Protein AF-A0A535FLB6-F1 (afdb_monomer_lite)

Secondary structure (DSSP, 8-state):
-HHHHHHHHHHHHHHHHHHHHHHHHHHHHHHHHHHHTHHHHHHHHHHHHHHHHHHHHHHHHHHTT--HHHHHHHHHHHHHSSHHHHHHHHHHHHHHHHHHHHHHHHHHTT-----HHHHHHHHHHHHHHHHHH-TTS-HHHHHHHHHHHHHHHHHHHHHTHHHHHTSTT---HHHHHHHHHHHHS----PPPPPS---TTS----------TTSSTTTGGGG--

Sequence (224 aa):
MRRLAYKRRWEQAMAEIQANKKNEWQLKTLLLSVVQLRPVREGLYFVGALVVALTGFALVLLLQGRDPIATYIGMIEITLGSSYGLSEVAVKMIPLLLCALAVAVPARVGLVNVGGEGQLYIGAWLATWAALSLPQLPPLILLPLMLLMAMIGGGLWALLPGPLERCRKWQFPAVCGIRARSSITGLARFPRPCRTPDRTGRCHHPLSHPAPYALGIRDACHWW

Radius of gyration: 29.99 Å; chains: 1; bounding box: 75×47×95 Å

pLDDT: mean 73.59, std 22.26, range [24.62, 96.62]

Structure (mmCIF, N/CA/C/O backbone):
data_AF-A0A535FLB6-F1
#
_entry.id   AF-A0A535FLB6-F1
#
loop_
_atom_site.group_PDB
_atom_site.id
_atom_site.type_symbol
_atom_site.label_atom_id
_atom_site.label_alt_id
_atom_site.label_comp_id
_atom_site.label_asym_id
_atom_site.label_entity_id
_atom_site.label_seq_id
_atom_site.pdbx_PDB_ins_code
_atom_site.Cartn_x
_atom_site.Cartn_y
_atom_site.Cartn_z
_atom_site.occupancy
_atom_site.B_iso_or_equiv
_atom_site.auth_seq_id
_atom_site.auth_comp_id
_atom_site.auth_asym_id
_atom_site.auth_atom_id
_atom_site.pdbx_PDB_model_num
ATOM 1 N N . MET A 1 1 ? -31.343 33.126 64.537 1.00 62.22 1 MET A N 1
ATOM 2 C CA . MET A 1 1 ? -30.451 31.957 64.756 1.00 62.22 1 MET A CA 1
ATOM 3 C C . MET A 1 1 ? -30.233 31.064 63.519 1.00 62.22 1 MET A C 1
ATOM 5 O O . MET A 1 1 ? -29.089 30.720 63.256 1.00 62.22 1 MET A O 1
ATOM 9 N N . ARG A 1 2 ? -31.248 30.730 62.698 1.00 62.44 2 ARG A N 1
ATOM 10 C CA . ARG A 1 2 ? -31.091 29.809 61.537 1.00 62.44 2 ARG A CA 1
ATOM 11 C C . ARG A 1 2 ? -30.104 30.262 60.437 1.00 62.44 2 ARG A C 1
ATOM 13 O O . ARG A 1 2 ? -29.429 29.421 59.855 1.00 62.44 2 ARG A O 1
ATOM 20 N N . ARG A 1 3 ? -29.948 31.572 60.193 1.00 63.78 3 ARG A N 1
ATOM 21 C CA . ARG A 1 3 ? -28.996 32.104 59.189 1.00 63.78 3 ARG A CA 1
ATOM 22 C C . ARG A 1 3 ? -27.523 31.823 59.523 1.00 63.78 3 ARG A C 1
ATOM 24 O O . ARG A 1 3 ? -26.737 31.569 58.618 1.00 63.78 3 ARG A O 1
ATOM 31 N N . LEU A 1 4 ? -27.152 31.813 60.806 1.00 77.06 4 LEU A N 1
ATOM 32 C CA . LEU A 1 4 ? -25.766 31.572 61.231 1.00 77.06 4 LEU A CA 1
ATOM 33 C C . LEU A 1 4 ? -25.378 30.091 61.121 1.00 77.06 4 LEU A C 1
ATOM 35 O O . LEU A 1 4 ? -24.250 29.784 60.752 1.00 77.06 4 LEU A O 1
ATOM 39 N N . ALA A 1 5 ? -26.321 29.179 61.378 1.00 76.12 5 ALA A N 1
ATOM 40 C CA . ALA A 1 5 ? -26.110 27.743 61.197 1.00 76.12 5 ALA A CA 1
ATOM 41 C C . ALA A 1 5 ? -25.917 27.371 59.716 1.00 76.12 5 ALA A C 1
ATOM 43 O O . ALA A 1 5 ? -25.073 26.541 59.386 1.00 76.12 5 ALA A O 1
ATOM 44 N N . TYR A 1 6 ? -26.657 28.027 58.816 1.00 72.12 6 TYR A N 1
ATOM 45 C CA . TYR A 1 6 ? -26.501 27.847 57.372 1.00 72.12 6 TYR A CA 1
ATOM 46 C C . TYR A 1 6 ? -25.150 28.369 56.866 1.00 72.12 6 TYR A C 1
ATOM 48 O O . TYR A 1 6 ? -24.481 27.679 56.102 1.00 72.12 6 TYR A O 1
ATOM 56 N N . LYS A 1 7 ? -24.717 29.546 57.341 1.00 84.31 7 LYS A N 1
ATOM 57 C CA . LYS A 1 7 ? -23.429 30.140 56.955 1.00 84.31 7 LYS A CA 1
ATOM 58 C C . LYS A 1 7 ? -22.242 29.253 57.351 1.00 84.31 7 LYS A C 1
ATOM 60 O O . LYS A 1 7 ? -21.405 28.967 56.505 1.00 84.31 7 LYS A O 1
ATOM 65 N N . ARG A 1 8 ? -22.226 28.732 58.586 1.00 86.75 8 ARG A N 1
ATOM 66 C CA . ARG A 1 8 ? -21.161 27.820 59.050 1.00 86.75 8 ARG A CA 1
ATOM 67 C C . ARG A 1 8 ? -21.104 26.524 58.239 1.00 86.75 8 ARG A C 1
ATOM 69 O O . ARG A 1 8 ? -20.018 26.077 57.894 1.00 86.75 8 ARG A O 1
ATOM 76 N N . ARG A 1 9 ? -22.261 25.947 57.891 1.00 81.31 9 ARG A N 1
ATOM 77 C CA . ARG A 1 9 ? -22.333 24.755 57.027 1.00 81.31 9 ARG A CA 1
ATOM 78 C C . ARG A 1 9 ? -21.795 25.018 55.619 1.00 81.31 9 ARG A C 1
ATOM 80 O O . ARG A 1 9 ? -21.121 24.160 55.063 1.00 81.31 9 ARG A O 1
ATOM 87 N N . TRP A 1 10 ? -22.066 26.196 55.059 1.00 65.31 10 TRP A N 1
ATOM 88 C CA . TRP A 1 10 ? -21.533 26.598 53.755 1.00 65.31 10 TRP A CA 1
ATOM 89 C C . TRP A 1 10 ? -20.024 26.831 53.772 1.00 65.31 10 TRP A C 1
ATOM 91 O O . TRP A 1 10 ? -19.332 26.403 52.854 1.00 65.31 10 TRP A O 1
ATOM 101 N N . GLU A 1 11 ? -19.506 27.467 54.823 1.00 86.38 11 GLU A N 1
ATOM 102 C CA . GLU A 1 11 ? -18.066 27.679 54.997 1.00 86.38 11 GLU A CA 1
ATOM 103 C C . GLU A 1 11 ? -17.320 26.337 55.149 1.00 86.38 11 GLU A C 1
ATOM 105 O O . GLU A 1 11 ? -16.293 26.135 54.504 1.00 86.38 11 GLU A O 1
ATOM 110 N N . GLN A 1 12 ? -17.882 25.381 55.903 1.00 83.75 12 GLN A N 1
ATOM 111 C CA . GLN A 1 12 ? -17.338 24.020 56.037 1.00 83.75 12 GLN A CA 1
ATOM 112 C C . GLN A 1 12 ? -17.335 23.253 54.705 1.00 83.75 12 GLN A C 1
ATOM 114 O O . GLN A 1 12 ? -16.305 22.704 54.317 1.00 83.75 12 GLN A O 1
ATOM 119 N N . ALA A 1 13 ? -18.449 23.272 53.965 1.00 72.56 13 ALA A N 1
ATOM 120 C CA . ALA A 1 13 ? -18.547 22.594 52.671 1.00 72.56 13 ALA A CA 1
ATOM 121 C C . ALA A 1 13 ? -17.565 23.165 51.631 1.00 72.56 13 ALA A C 1
ATOM 123 O O . ALA A 1 13 ? -16.964 22.421 50.857 1.00 72.56 13 ALA A O 1
ATOM 124 N N . MET A 1 14 ? -17.356 24.486 51.618 1.00 76.94 14 MET A N 1
ATOM 125 C CA . MET A 1 14 ? -16.410 25.122 50.695 1.00 76.94 14 MET A CA 1
ATOM 126 C C . MET A 1 14 ? -14.952 24.782 51.026 1.00 76.94 14 MET A C 1
ATOM 128 O O . MET A 1 14 ? -14.158 24.577 50.104 1.00 76.94 14 MET A O 1
ATOM 132 N N . ALA A 1 15 ? -14.608 24.668 52.313 1.00 79.75 15 ALA A N 1
ATOM 133 C CA . ALA A 1 15 ? -13.275 24.258 52.746 1.00 79.75 15 ALA A CA 1
ATOM 134 C C . ALA A 1 15 ? -12.953 22.811 52.321 1.00 79.75 15 ALA A C 1
ATOM 136 O O . ALA A 1 15 ? -11.865 22.553 51.801 1.00 79.75 15 ALA A O 1
ATOM 137 N N . GLU A 1 16 ? -13.913 21.887 52.451 1.00 78.94 16 GLU A N 1
ATOM 138 C CA . GLU A 1 16 ? -13.772 20.503 51.969 1.00 78.94 16 GLU A CA 1
ATOM 139 C C . GLU A 1 16 ? -13.613 20.437 50.445 1.00 78.94 16 GLU A C 1
ATOM 141 O O . GLU A 1 16 ? -12.727 19.743 49.940 1.00 78.94 16 GLU A O 1
ATOM 146 N N . ILE A 1 17 ? -14.414 21.206 49.697 1.00 70.56 17 ILE A N 1
ATOM 147 C CA . ILE A 1 17 ? -14.311 21.269 48.233 1.00 70.56 17 ILE A CA 1
ATOM 148 C C . ILE A 1 17 ? -12.935 21.796 47.814 1.00 70.56 17 ILE A C 1
ATOM 150 O O . ILE A 1 17 ? -12.325 21.235 46.904 1.00 70.56 17 ILE A O 1
ATOM 154 N N . GLN A 1 18 ? -12.409 22.837 48.467 1.00 78.62 18 GLN A N 1
ATOM 155 C CA . GLN A 1 18 ? -11.079 23.373 48.155 1.00 78.62 18 GLN A CA 1
ATOM 156 C C . GLN A 1 18 ? -9.952 22.387 48.484 1.00 78.62 18 GLN A C 1
ATOM 158 O O . GLN A 1 18 ? -9.027 22.243 47.680 1.00 78.62 18 GLN A O 1
ATOM 163 N N . ALA A 1 19 ? -10.040 21.678 49.612 1.00 75.75 19 ALA A N 1
ATOM 164 C CA . ALA A 1 19 ? -9.079 20.640 49.978 1.00 75.75 19 ALA A CA 1
ATOM 165 C C . ALA A 1 19 ? -9.080 19.486 48.960 1.00 75.75 19 ALA A C 1
ATOM 167 O O . ALA A 1 19 ? -8.019 19.072 48.489 1.00 75.75 19 ALA A O 1
ATOM 168 N N . ASN A 1 20 ? -10.265 19.033 48.537 1.00 71.44 20 ASN A N 1
ATOM 169 C CA . ASN A 1 20 ? -10.395 17.965 47.548 1.00 71.44 20 ASN A CA 1
ATOM 170 C C . ASN A 1 20 ? -9.886 18.403 46.163 1.00 71.44 20 ASN A C 1
ATOM 172 O O . ASN A 1 20 ? -9.176 17.662 45.484 1.00 71.44 20 ASN A O 1
ATOM 176 N N . LYS A 1 21 ? -10.154 19.656 45.773 1.00 70.50 21 LYS A N 1
ATOM 177 C CA . LYS A 1 21 ? -9.663 20.226 44.512 1.00 70.50 21 LYS A CA 1
ATOM 178 C C . LYS A 1 21 ? -8.137 20.322 44.494 1.00 70.50 21 LYS A C 1
ATOM 180 O O . LYS A 1 21 ? -7.526 20.013 43.479 1.00 70.50 21 LYS A O 1
ATOM 185 N N . LYS A 1 22 ? -7.503 20.716 45.607 1.00 73.44 22 LYS A N 1
ATOM 186 C CA . LYS A 1 22 ? -6.034 20.784 45.731 1.00 73.44 22 LYS A CA 1
ATOM 187 C C . LYS A 1 22 ? -5.384 19.415 45.495 1.00 73.44 22 LYS A C 1
ATOM 189 O O . LYS A 1 22 ? -4.406 19.334 44.754 1.00 73.44 22 LYS A O 1
ATOM 194 N N . ASN A 1 23 ? -5.971 18.356 46.048 1.00 70.38 23 ASN A N 1
ATOM 195 C CA . ASN A 1 23 ? -5.509 16.983 45.840 1.00 70.38 23 ASN A CA 1
ATOM 196 C C . ASN A 1 23 ? -5.725 16.524 44.390 1.00 70.38 23 ASN A C 1
ATOM 198 O O . ASN A 1 23 ? -4.854 15.874 43.821 1.00 70.38 23 ASN A O 1
ATOM 202 N N . GLU A 1 24 ? -6.833 16.921 43.757 1.00 75.69 24 GLU A N 1
ATOM 203 C CA . GLU A 1 24 ? -7.106 16.650 42.340 1.00 75.69 24 GLU A CA 1
ATOM 204 C C . GLU A 1 24 ? -6.081 17.326 41.414 1.00 75.69 24 GLU A C 1
ATOM 206 O O . GLU A 1 24 ? -5.603 16.707 40.464 1.00 75.69 24 GLU A O 1
ATOM 211 N N . TRP A 1 25 ? -5.696 18.575 41.703 1.00 62.91 25 TRP A N 1
ATOM 212 C CA . TRP A 1 25 ? -4.637 19.266 40.964 1.00 62.91 25 TRP A CA 1
ATOM 213 C C . TRP A 1 25 ? -3.294 18.567 41.134 1.00 62.91 25 TRP A C 1
ATOM 215 O O . TRP A 1 25 ? -2.613 18.335 40.143 1.00 62.91 25 TRP A O 1
ATOM 225 N N . GLN A 1 26 ? -2.929 18.168 42.355 1.00 67.94 26 GLN A N 1
ATOM 226 C CA . GLN A 1 26 ? -1.685 17.430 42.582 1.00 67.94 26 GLN A CA 1
ATOM 227 C C . GLN A 1 26 ? -1.683 16.063 41.887 1.00 67.94 26 GLN A C 1
ATOM 229 O O . GLN A 1 26 ? -0.691 15.717 41.246 1.00 67.94 26 GLN A O 1
ATOM 234 N N . LEU A 1 27 ? -2.801 15.330 41.915 1.00 65.94 27 LEU A N 1
ATOM 235 C CA . LEU A 1 27 ? -2.951 14.079 41.170 1.00 65.94 27 LEU A CA 1
ATOM 236 C C . LEU A 1 27 ? -2.849 14.294 39.659 1.00 65.94 27 LEU A C 1
ATOM 238 O O . LEU A 1 27 ? -2.164 13.527 38.992 1.00 65.94 27 LEU A O 1
ATOM 242 N N . LYS A 1 28 ? -3.495 15.326 39.103 1.00 63.53 28 LYS A N 1
ATOM 243 C CA . LYS A 1 28 ? -3.412 15.632 37.666 1.00 63.53 28 LYS A CA 1
ATOM 244 C C . LYS A 1 28 ? -1.993 15.998 37.257 1.00 63.53 28 LYS A C 1
ATOM 246 O O . LYS A 1 28 ? -1.531 15.510 36.234 1.00 63.53 28 LYS A O 1
ATOM 251 N N . THR A 1 29 ? -1.286 16.789 38.058 1.00 71.94 29 THR A N 1
ATOM 252 C CA . THR A 1 29 ? 0.103 17.171 37.774 1.00 71.94 29 THR A CA 1
ATOM 253 C C . THR A 1 29 ? 1.047 15.965 37.830 1.00 71.94 29 THR A C 1
ATOM 255 O O . THR A 1 29 ? 1.880 15.810 36.941 1.00 71.94 29 THR A O 1
ATOM 258 N N . LEU A 1 30 ? 0.877 15.064 38.807 1.00 65.69 30 LEU A N 1
ATOM 259 C CA . LEU A 1 30 ? 1.647 13.815 38.906 1.00 65.69 30 LEU A CA 1
ATOM 260 C C . LEU A 1 30 ? 1.282 12.800 37.808 1.00 65.69 30 LEU A C 1
ATOM 262 O O . LEU A 1 30 ? 2.146 12.096 37.300 1.00 65.69 30 LEU A O 1
ATOM 266 N N . LEU A 1 31 ? 0.015 12.728 37.395 1.00 66.31 31 LEU A N 1
ATOM 267 C CA . LEU A 1 31 ? -0.406 11.891 36.268 1.00 66.31 31 LEU A CA 1
ATOM 268 C C . LEU A 1 31 ? 0.141 12.423 34.938 1.00 66.31 31 LEU A C 1
ATOM 270 O O . LEU A 1 31 ? 0.574 11.635 34.098 1.00 66.31 31 LEU A O 1
ATOM 274 N N . LEU A 1 32 ? 0.147 13.744 34.741 1.00 61.88 32 LEU A N 1
ATOM 275 C CA . LEU A 1 32 ? 0.650 14.379 33.522 1.00 61.88 32 LEU A CA 1
ATOM 276 C C . LEU A 1 32 ? 2.158 14.153 33.332 1.00 61.88 32 LEU A C 1
ATOM 278 O O . LEU A 1 32 ? 2.576 13.879 32.207 1.00 61.88 32 LEU A O 1
ATOM 282 N N . SER A 1 33 ? 2.956 14.162 34.406 1.00 61.97 33 SER A N 1
ATOM 283 C CA . SER A 1 33 ? 4.393 13.864 34.322 1.00 61.97 33 SER A CA 1
ATOM 284 C C . SER A 1 33 ? 4.683 12.396 33.970 1.00 61.97 33 SER A C 1
ATOM 286 O O . SER A 1 33 ? 5.580 12.117 33.177 1.00 61.97 33 SER A O 1
ATOM 288 N N . VAL A 1 34 ? 3.880 11.443 34.459 1.00 60.75 34 VAL A N 1
ATOM 289 C CA . VAL A 1 34 ? 3.997 10.014 34.092 1.00 60.75 34 VAL A CA 1
ATOM 290 C C . VAL A 1 34 ? 3.529 9.754 32.651 1.00 60.75 34 VAL A C 1
ATOM 292 O O . VAL A 1 34 ? 4.071 8.893 31.954 1.00 60.75 34 VAL A O 1
ATOM 295 N N . VAL A 1 35 ? 2.546 10.513 32.156 1.00 60.31 35 VAL A N 1
ATOM 296 C CA . VAL A 1 35 ? 2.085 10.444 30.757 1.00 60.31 35 VAL A CA 1
ATOM 297 C C . VAL A 1 35 ? 3.148 10.964 29.778 1.00 60.31 35 VAL A C 1
ATOM 299 O O . VAL A 1 35 ? 3.272 10.411 28.685 1.00 60.31 35 VAL A O 1
ATOM 302 N N . GLN A 1 36 ? 3.964 11.947 30.172 1.00 60.56 36 GLN A N 1
ATOM 303 C CA . GLN A 1 36 ? 5.049 12.497 29.344 1.00 60.56 36 GLN A CA 1
ATOM 304 C C . GLN A 1 36 ? 6.228 11.536 29.112 1.00 60.56 36 GLN A C 1
ATOM 306 O O . GLN A 1 36 ? 6.967 11.725 28.150 1.00 60.56 36 GLN A O 1
ATOM 311 N N . LEU A 1 37 ? 6.379 10.472 29.909 1.00 55.91 37 LEU A N 1
ATOM 312 C CA . LEU A 1 37 ? 7.413 9.443 29.697 1.00 55.91 37 LEU A CA 1
ATOM 313 C C . LEU A 1 37 ? 7.018 8.376 28.660 1.00 55.91 37 LEU A C 1
ATOM 315 O O . LEU A 1 37 ? 7.876 7.659 28.146 1.00 55.91 37 LEU A O 1
ATOM 319 N N . ARG A 1 38 ? 5.728 8.268 28.310 1.00 59.44 38 ARG A N 1
ATOM 320 C CA . ARG A 1 38 ? 5.252 7.335 27.274 1.00 59.44 38 ARG A CA 1
ATOM 321 C C . ARG A 1 38 ? 5.820 7.599 25.866 1.00 59.44 38 ARG A C 1
ATOM 323 O O . ARG A 1 38 ? 6.256 6.624 25.262 1.00 59.44 38 ARG A O 1
ATOM 330 N N . PRO A 1 39 ? 5.881 8.837 25.327 1.00 68.31 39 PRO A N 1
ATOM 331 C CA . PRO A 1 39 ? 6.361 9.077 23.959 1.00 68.31 39 PRO A CA 1
ATOM 332 C C . PRO A 1 39 ? 7.818 8.660 23.715 1.00 68.31 39 PRO A C 1
ATOM 334 O O . PRO A 1 39 ? 8.146 8.257 22.604 1.00 68.31 39 PRO A O 1
ATOM 337 N N . VAL A 1 40 ? 8.683 8.701 24.735 1.00 71.50 40 VAL A N 1
ATOM 338 C CA . VAL A 1 40 ? 10.105 8.334 24.589 1.00 71.50 40 VAL A CA 1
ATOM 339 C C . VAL A 1 40 ? 10.269 6.829 24.367 1.00 71.50 40 VAL A C 1
ATOM 341 O O . VAL A 1 40 ? 11.052 6.405 23.520 1.00 71.50 40 VAL A O 1
ATOM 344 N N . ARG A 1 41 ? 9.487 6.011 25.081 1.00 74.56 41 ARG A N 1
ATOM 345 C CA . ARG A 1 41 ? 9.503 4.553 24.921 1.00 74.56 41 ARG A CA 1
ATOM 346 C C . ARG A 1 41 ? 8.938 4.123 23.563 1.00 74.56 41 ARG A C 1
ATOM 348 O O . ARG A 1 41 ? 9.523 3.262 22.918 1.00 74.56 41 ARG A O 1
ATOM 355 N N . GLU A 1 42 ? 7.851 4.748 23.109 1.00 79.31 42 GLU A N 1
ATOM 356 C CA . GLU A 1 42 ? 7.289 4.482 21.773 1.00 79.31 42 GLU A CA 1
ATOM 357 C C . GLU A 1 42 ? 8.262 4.890 20.653 1.00 79.31 42 GLU A C 1
ATOM 359 O O . GLU A 1 42 ? 8.441 4.157 19.681 1.00 79.31 42 GLU A O 1
ATOM 364 N N . GLY A 1 43 ? 8.956 6.023 20.820 1.00 84.44 43 GLY A N 1
ATOM 365 C CA . GLY A 1 43 ? 10.012 6.450 19.902 1.00 84.44 43 GLY A CA 1
ATOM 366 C C . GLY A 1 43 ? 11.168 5.449 19.829 1.00 84.44 43 GLY A C 1
ATOM 367 O O . GLY A 1 43 ? 11.649 5.149 18.739 1.00 84.44 43 GLY A O 1
ATOM 368 N N . LEU A 1 44 ? 11.570 4.870 20.965 1.00 88.38 44 LEU A N 1
ATOM 369 C CA . LEU A 1 44 ? 12.621 3.853 21.007 1.00 88.38 44 LEU A CA 1
ATOM 370 C C . LEU A 1 44 ? 12.237 2.590 20.223 1.00 88.38 44 LEU A C 1
ATOM 372 O O . LEU A 1 44 ? 13.061 2.073 19.470 1.00 88.38 44 LEU A O 1
ATOM 376 N N . TYR A 1 45 ? 10.994 2.115 20.350 1.00 89.94 45 TYR A N 1
ATOM 377 C CA . TYR A 1 45 ? 10.516 0.971 19.566 1.00 89.94 45 TYR A CA 1
ATOM 378 C C . TYR A 1 45 ? 10.494 1.270 18.067 1.00 89.94 45 TYR A C 1
ATOM 380 O O . TYR A 1 45 ? 10.900 0.424 17.273 1.00 89.94 45 TYR A O 1
ATOM 388 N N . PHE A 1 46 ? 10.074 2.475 17.677 1.00 91.69 46 PHE A N 1
ATOM 389 C CA . PHE A 1 46 ? 10.065 2.890 16.275 1.00 91.69 46 PHE A CA 1
ATOM 390 C C . PHE A 1 46 ? 11.476 2.931 15.677 1.00 91.69 46 PHE A C 1
ATOM 392 O O . PHE A 1 46 ? 11.718 2.355 14.617 1.00 91.69 46 PHE A O 1
ATOM 399 N N . VAL A 1 47 ? 12.425 3.561 16.376 1.00 94.06 47 VAL A N 1
ATOM 400 C CA . VAL A 1 47 ? 13.826 3.623 15.935 1.00 94.06 47 VAL A CA 1
ATOM 401 C C . VAL A 1 47 ? 14.436 2.222 15.884 1.00 94.06 47 VAL A C 1
ATOM 403 O O . VAL A 1 47 ? 15.093 1.881 14.905 1.00 94.06 47 VAL A O 1
ATOM 406 N N . GLY A 1 48 ? 14.165 1.380 16.886 1.00 94.12 48 GLY A N 1
ATOM 407 C CA . GLY A 1 48 ? 14.599 -0.017 16.890 1.00 94.12 48 GLY A CA 1
ATOM 408 C C . GLY A 1 48 ? 14.074 -0.798 15.682 1.00 94.12 48 GLY A C 1
ATOM 409 O O . GLY A 1 48 ? 14.852 -1.452 14.991 1.00 94.12 48 GLY A O 1
ATOM 410 N N . ALA A 1 49 ? 12.780 -0.681 15.372 1.00 93.44 49 ALA A N 1
ATOM 411 C CA . ALA A 1 49 ? 12.175 -1.328 14.207 1.00 93.44 49 ALA A CA 1
ATOM 412 C C . ALA A 1 49 ? 12.777 -0.829 12.882 1.00 93.44 49 ALA A C 1
ATOM 414 O O . ALA A 1 49 ? 13.051 -1.636 11.994 1.00 93.44 49 ALA A O 1
ATOM 415 N N . LEU A 1 50 ? 13.034 0.478 12.763 1.00 94.69 50 LEU A N 1
ATOM 416 C CA . LEU A 1 50 ? 13.668 1.070 11.584 1.00 94.69 50 LEU A CA 1
ATOM 417 C C . LEU A 1 50 ? 15.085 0.522 11.371 1.00 94.69 50 LEU A C 1
ATOM 419 O O . LEU A 1 50 ? 15.428 0.118 10.261 1.00 94.69 50 LEU A O 1
ATOM 423 N N . VAL A 1 51 ? 15.894 0.468 12.432 1.00 95.69 51 VAL A N 1
ATOM 424 C CA . VAL A 1 51 ? 17.259 -0.072 12.367 1.00 95.69 51 VAL A CA 1
ATOM 425 C C . VAL A 1 51 ? 17.237 -1.546 11.977 1.00 95.69 51 VAL A C 1
ATOM 427 O O . VAL A 1 51 ? 18.007 -1.951 11.108 1.00 95.69 51 VAL A O 1
ATOM 430 N N . VAL A 1 52 ? 16.338 -2.346 12.557 1.00 96.25 52 VAL A N 1
ATOM 431 C CA . VAL A 1 52 ? 16.197 -3.766 12.201 1.00 96.25 52 VAL A CA 1
ATOM 432 C C . VAL A 1 52 ? 15.803 -3.927 10.731 1.00 96.25 52 VAL A C 1
ATOM 434 O O . VAL A 1 52 ? 16.399 -4.746 10.036 1.00 96.25 52 VAL A O 1
ATOM 437 N N . ALA A 1 53 ? 14.861 -3.124 10.229 1.00 94.94 53 ALA A N 1
ATOM 438 C CA . ALA A 1 53 ? 14.429 -3.178 8.834 1.00 94.94 53 ALA A CA 1
ATOM 439 C C . ALA A 1 53 ? 15.560 -2.811 7.855 1.00 94.94 53 ALA A C 1
ATOM 441 O O . ALA A 1 53 ? 15.818 -3.552 6.905 1.00 94.94 53 ALA A O 1
ATOM 442 N N . LEU A 1 54 ? 16.278 -1.710 8.113 1.00 94.38 54 LEU A N 1
ATOM 443 C CA . LEU A 1 54 ? 17.424 -1.285 7.300 1.00 94.38 54 LEU A CA 1
ATOM 444 C C . LEU A 1 54 ? 18.583 -2.288 7.383 1.00 94.38 54 LEU A C 1
ATOM 446 O O . LEU A 1 54 ? 19.245 -2.561 6.387 1.00 94.38 54 LEU A O 1
ATOM 450 N N . THR A 1 55 ? 18.824 -2.889 8.545 1.00 94.94 55 THR A N 1
ATOM 451 C CA . THR A 1 55 ? 19.885 -3.897 8.685 1.00 94.94 55 THR A CA 1
ATOM 452 C C . THR A 1 55 ? 19.512 -5.188 7.957 1.00 94.94 55 THR A C 1
ATOM 454 O O . THR A 1 55 ? 20.343 -5.760 7.256 1.00 94.94 55 THR A O 1
ATOM 457 N N . GLY A 1 56 ? 18.252 -5.623 8.051 1.00 95.75 56 GLY A N 1
ATOM 458 C CA . GLY A 1 56 ? 17.749 -6.789 7.325 1.00 95.75 56 GLY A CA 1
ATOM 459 C C . GLY A 1 56 ? 17.840 -6.615 5.809 1.00 95.75 56 GLY A C 1
ATOM 460 O O . GLY A 1 56 ? 18.315 -7.513 5.116 1.00 95.75 56 GLY A O 1
ATOM 461 N N . PHE A 1 57 ? 17.463 -5.445 5.287 1.00 94.69 57 PHE A N 1
ATOM 462 C CA . PHE A 1 57 ? 17.611 -5.156 3.860 1.00 94.69 57 PHE A CA 1
ATOM 463 C C . PHE A 1 57 ? 19.084 -5.076 3.431 1.00 94.69 57 PHE A C 1
ATOM 465 O O . PHE A 1 57 ? 19.454 -5.653 2.409 1.00 94.69 57 PHE A O 1
ATOM 472 N N . ALA A 1 58 ? 19.947 -4.453 4.241 1.00 94.88 58 ALA A N 1
ATOM 473 C CA . ALA A 1 58 ? 21.386 -4.415 3.980 1.00 94.88 58 ALA A CA 1
ATOM 474 C C . ALA A 1 58 ? 21.993 -5.825 3.926 1.00 94.88 58 ALA A C 1
ATOM 476 O O . ALA A 1 58 ? 22.811 -6.103 3.054 1.00 94.88 58 ALA A O 1
ATOM 477 N N . LEU A 1 59 ? 21.558 -6.735 4.804 1.00 95.81 59 LEU A N 1
ATOM 478 C CA . LEU A 1 59 ? 22.004 -8.127 4.795 1.00 95.81 59 LEU A CA 1
ATOM 479 C C . LEU A 1 59 ? 21.648 -8.825 3.476 1.00 95.81 59 LEU A C 1
ATOM 481 O O . LEU A 1 59 ? 22.492 -9.502 2.897 1.00 95.81 59 LEU A O 1
ATOM 485 N N . VAL A 1 60 ? 20.430 -8.624 2.963 1.00 95.38 60 VAL A N 1
ATOM 486 C CA . VAL A 1 60 ? 20.016 -9.178 1.662 1.00 95.38 60 VAL A CA 1
ATOM 487 C C . VAL A 1 60 ? 20.876 -8.629 0.518 1.00 95.38 60 VAL A C 1
ATOM 489 O O . VAL A 1 60 ? 21.254 -9.389 -0.371 1.00 95.38 60 VAL A O 1
ATOM 492 N N . LEU A 1 61 ? 21.229 -7.340 0.543 1.00 94.56 61 LEU A N 1
ATOM 493 C CA . LEU A 1 61 ? 22.115 -6.743 -0.465 1.00 94.56 61 LEU A CA 1
ATOM 494 C C . LEU A 1 61 ? 23.533 -7.318 -0.409 1.00 94.56 61 LEU A C 1
ATOM 496 O O . LEU A 1 61 ? 24.106 -7.626 -1.455 1.00 94.56 61 LEU A O 1
ATOM 500 N N . LEU A 1 62 ? 24.065 -7.527 0.796 1.00 95.12 62 LEU A N 1
ATOM 501 C CA . LEU A 1 62 ? 25.370 -8.157 0.992 1.00 95.12 62 LEU A CA 1
ATOM 502 C C . LEU A 1 62 ? 25.381 -9.604 0.481 1.00 95.12 62 LEU A C 1
ATOM 504 O O . LEU A 1 62 ? 26.346 -10.007 -0.163 1.00 95.12 62 LEU A O 1
ATOM 508 N N . LEU A 1 63 ? 24.294 -10.362 0.682 1.00 96.12 63 LEU A N 1
ATOM 509 C CA . LEU A 1 63 ? 24.138 -11.707 0.108 1.00 96.12 63 LEU A CA 1
ATOM 510 C C . LEU A 1 63 ? 24.109 -11.696 -1.430 1.00 96.12 63 LEU A C 1
ATOM 512 O O . LEU A 1 63 ? 24.523 -12.667 -2.057 1.00 96.12 63 LEU A O 1
ATOM 516 N N . GLN A 1 64 ? 23.653 -10.601 -2.042 1.00 94.62 64 GLN A N 1
ATOM 517 C CA . GLN A 1 64 ? 23.701 -10.386 -3.494 1.00 94.62 64 GLN A CA 1
ATOM 518 C C . GLN A 1 64 ? 25.035 -9.788 -3.977 1.00 94.62 64 GLN A C 1
ATOM 520 O O . GLN A 1 64 ? 25.180 -9.512 -5.168 1.00 94.62 64 GLN A O 1
ATOM 525 N N . GLY A 1 65 ? 26.000 -9.556 -3.079 1.00 93.62 65 GLY A N 1
ATOM 526 C CA . GLY A 1 65 ? 27.296 -8.957 -3.402 1.00 93.62 65 GLY A CA 1
ATOM 527 C C . GLY A 1 65 ? 27.235 -7.468 -3.757 1.00 93.62 65 GLY A C 1
ATOM 528 O O . GLY A 1 65 ? 28.150 -6.965 -4.406 1.00 93.62 65 GLY A O 1
ATOM 529 N N . ARG A 1 66 ? 26.166 -6.753 -3.377 1.00 93.31 66 ARG A N 1
ATOM 530 C CA . ARG A 1 66 ? 26.034 -5.306 -3.604 1.00 93.31 66 ARG A CA 1
ATOM 531 C C . ARG A 1 66 ? 26.381 -4.514 -2.351 1.00 93.31 66 ARG A C 1
ATOM 533 O O . ARG A 1 66 ? 26.029 -4.910 -1.243 1.00 93.31 66 ARG A O 1
ATOM 540 N N . ASP A 1 67 ? 27.018 -3.361 -2.545 1.00 95.06 67 ASP A N 1
ATOM 541 C CA . ASP A 1 67 ? 27.298 -2.434 -1.451 1.00 95.06 67 ASP A CA 1
ATOM 542 C C . ASP A 1 67 ? 25.985 -1.806 -0.926 1.00 95.06 67 ASP A C 1
ATOM 544 O O . ASP A 1 67 ? 25.242 -1.184 -1.702 1.00 95.06 67 ASP A O 1
ATOM 548 N N . PRO A 1 68 ? 25.654 -1.973 0.370 1.00 94.19 68 PRO A N 1
ATOM 549 C CA . PRO A 1 68 ? 24.391 -1.501 0.922 1.00 94.19 68 PRO A CA 1
ATOM 550 C C . PRO A 1 68 ? 24.339 0.025 1.035 1.00 94.19 68 PRO A C 1
ATOM 552 O O . PRO A 1 68 ? 23.287 0.612 0.796 1.00 94.19 68 PRO A O 1
ATOM 555 N N . ILE A 1 69 ? 25.463 0.678 1.348 1.00 94.44 69 ILE A N 1
ATOM 556 C CA . ILE A 1 69 ? 25.524 2.132 1.541 1.00 94.44 69 ILE A CA 1
ATOM 557 C C . ILE A 1 69 ? 25.316 2.836 0.198 1.00 94.44 69 ILE A C 1
ATOM 559 O O . ILE A 1 69 ? 24.455 3.708 0.089 1.00 94.44 69 ILE A O 1
ATOM 563 N N . ALA A 1 70 ? 26.036 2.411 -0.840 1.00 93.31 70 ALA A N 1
ATOM 564 C CA . ALA A 1 70 ? 25.884 2.928 -2.194 1.00 93.31 70 ALA A CA 1
ATOM 565 C C . ALA A 1 70 ? 24.462 2.703 -2.728 1.00 93.31 70 ALA A C 1
ATOM 567 O O . ALA A 1 70 ? 23.890 3.584 -3.367 1.00 93.31 70 ALA A O 1
ATOM 568 N N . THR A 1 71 ? 23.856 1.551 -2.419 1.00 93.50 71 THR A N 1
ATOM 569 C CA . THR A 1 71 ? 22.471 1.262 -2.813 1.00 93.50 71 THR A CA 1
ATOM 570 C C . THR A 1 71 ? 21.481 2.201 -2.122 1.00 93.50 71 THR A C 1
ATOM 572 O O . THR A 1 71 ? 20.586 2.721 -2.782 1.00 93.50 71 THR A O 1
ATOM 575 N N . TYR A 1 72 ? 21.641 2.470 -0.823 1.00 93.81 72 TYR A N 1
ATOM 576 C CA . TYR A 1 72 ? 20.773 3.409 -0.106 1.00 93.81 72 TYR A CA 1
ATOM 577 C C . TYR A 1 72 ? 20.875 4.839 -0.625 1.00 93.81 72 TYR A C 1
ATOM 579 O O . TYR A 1 72 ? 19.850 5.499 -0.795 1.00 93.81 72 TYR A O 1
ATOM 587 N N . ILE A 1 73 ? 22.090 5.302 -0.917 1.00 93.19 73 ILE A N 1
ATOM 588 C CA . ILE A 1 73 ? 22.305 6.622 -1.518 1.00 93.19 73 ILE A CA 1
ATOM 589 C C . ILE A 1 73 ? 21.632 6.675 -2.895 1.00 93.19 73 ILE A C 1
ATOM 591 O O . ILE A 1 73 ? 20.822 7.567 -3.148 1.00 93.19 73 ILE A O 1
ATOM 595 N N . GLY A 1 74 ? 21.858 5.659 -3.734 1.00 92.50 74 GLY A N 1
ATOM 596 C CA . GLY A 1 74 ? 21.237 5.564 -5.055 1.00 92.50 74 GLY A CA 1
ATOM 597 C C . GLY A 1 74 ? 19.706 5.522 -5.006 1.00 92.50 74 GLY A C 1
ATOM 598 O O . GLY A 1 74 ? 19.048 6.135 -5.842 1.00 92.50 74 GLY A O 1
ATOM 599 N N . MET A 1 75 ? 19.106 4.866 -4.007 1.00 90.94 75 MET A N 1
ATOM 600 C CA . MET A 1 75 ? 17.650 4.872 -3.819 1.00 90.94 75 MET A CA 1
ATOM 601 C C . MET A 1 75 ? 17.105 6.282 -3.584 1.00 90.94 75 MET A C 1
ATOM 603 O O . MET A 1 75 ? 16.085 6.648 -4.172 1.00 90.94 75 MET A O 1
ATOM 607 N N . ILE A 1 76 ? 17.776 7.077 -2.747 1.00 91.69 76 ILE A N 1
ATOM 608 C CA . ILE A 1 76 ? 17.370 8.457 -2.461 1.00 91.69 76 ILE A CA 1
ATOM 609 C C . ILE A 1 76 ? 17.540 9.325 -3.712 1.00 91.69 76 ILE A C 1
ATOM 611 O O . ILE A 1 76 ? 16.624 10.065 -4.067 1.00 91.69 76 ILE A O 1
ATOM 615 N N . GLU A 1 77 ? 18.663 9.195 -4.417 1.00 92.00 77 GLU A N 1
ATOM 616 C CA . GLU A 1 77 ? 18.944 9.957 -5.638 1.00 92.00 77 GLU A CA 1
ATOM 617 C C . GLU A 1 77 ? 17.959 9.646 -6.770 1.00 92.00 77 GLU A C 1
ATOM 619 O O . GLU A 1 77 ? 17.426 10.561 -7.394 1.00 92.00 77 GLU A O 1
ATOM 624 N N . ILE A 1 78 ? 17.649 8.370 -7.012 1.00 89.81 78 ILE A N 1
ATOM 625 C CA . ILE A 1 78 ? 16.704 7.972 -8.065 1.00 89.81 78 ILE A CA 1
ATOM 626 C C . ILE A 1 78 ? 15.295 8.474 -7.735 1.00 89.81 78 ILE A C 1
ATOM 628 O O . ILE A 1 78 ? 14.592 8.961 -8.621 1.00 89.81 78 ILE A O 1
ATOM 632 N N . THR A 1 79 ? 14.894 8.384 -6.465 1.00 90.38 79 THR A N 1
ATOM 633 C CA . THR A 1 79 ? 13.529 8.701 -6.027 1.00 90.38 79 THR A CA 1
ATOM 634 C C . THR A 1 79 ? 13.284 10.207 -5.911 1.00 90.38 79 THR A C 1
ATOM 636 O O . THR A 1 79 ? 12.242 10.688 -6.350 1.00 90.38 79 THR A O 1
ATOM 639 N N . LEU A 1 80 ? 14.222 10.958 -5.324 1.00 91.12 80 LEU A N 1
ATOM 640 C CA . LEU A 1 80 ? 14.057 12.386 -5.014 1.00 91.12 80 LEU A CA 1
ATOM 641 C C . LEU A 1 80 ? 14.911 13.315 -5.884 1.00 91.12 80 LEU A C 1
ATOM 643 O O . LEU A 1 80 ? 14.592 14.495 -5.999 1.00 91.12 80 LEU A O 1
ATOM 647 N N . GLY A 1 81 ? 15.991 12.814 -6.483 1.00 88.81 81 GLY A N 1
ATOM 648 C CA . GLY A 1 81 ? 16.932 13.626 -7.259 1.00 88.81 81 GLY A CA 1
ATOM 649 C C . GLY A 1 81 ? 16.497 13.900 -8.699 1.00 88.81 81 GLY A C 1
ATOM 650 O O . GLY A 1 81 ? 17.027 14.811 -9.328 1.00 88.81 81 GLY A O 1
ATOM 651 N N . SER A 1 82 ? 15.523 13.154 -9.233 1.00 91.56 82 SER A N 1
ATOM 652 C CA . SER A 1 82 ? 15.046 13.309 -10.612 1.00 91.56 82 SER A CA 1
ATOM 653 C C . SER A 1 82 ? 13.558 13.661 -10.684 1.00 91.56 82 SER A C 1
ATOM 655 O O . SER A 1 82 ? 12.746 13.192 -9.884 1.00 91.56 82 SER A O 1
ATOM 657 N N . SER A 1 83 ? 13.174 14.453 -11.691 1.00 90.50 83 SER A N 1
ATOM 658 C CA . SER A 1 83 ? 11.762 14.756 -11.976 1.00 90.50 83 SER A CA 1
ATOM 659 C C . SER A 1 83 ? 10.959 13.495 -12.315 1.00 90.50 83 SER A C 1
ATOM 661 O O . SER A 1 83 ? 9.797 13.374 -11.929 1.00 90.50 83 SER A O 1
ATOM 663 N N . TYR A 1 84 ? 11.595 12.528 -12.981 1.00 91.88 84 TYR A N 1
ATOM 664 C CA . TYR A 1 84 ? 11.009 11.224 -13.278 1.00 91.88 84 TYR A CA 1
ATOM 665 C C . TYR A 1 84 ? 10.730 10.413 -12.002 1.00 91.88 84 TYR A C 1
ATOM 667 O O . TYR A 1 84 ? 9.633 9.883 -11.845 1.00 91.88 84 TYR A O 1
ATOM 675 N N . GLY A 1 85 ? 11.678 10.375 -11.059 1.00 92.12 85 GLY A N 1
ATOM 676 C CA . GLY A 1 85 ? 11.517 9.692 -9.772 1.00 92.12 85 GLY A CA 1
ATOM 677 C C . GLY A 1 85 ? 10.346 10.237 -8.958 1.00 92.12 85 GLY A C 1
ATOM 678 O O . GLY A 1 85 ? 9.505 9.473 -8.488 1.00 92.12 85 GLY A O 1
ATOM 679 N N . LEU A 1 86 ? 10.222 11.564 -8.883 1.00 93.06 86 LEU A N 1
ATOM 680 C CA . LEU A 1 86 ? 9.092 12.213 -8.215 1.00 93.06 86 LEU A CA 1
ATOM 681 C C . LEU A 1 86 ? 7.751 11.895 -8.891 1.00 93.06 86 LEU A C 1
ATOM 683 O O . LEU A 1 86 ? 6.759 11.655 -8.199 1.00 93.06 86 LEU A O 1
ATOM 687 N N . SER A 1 87 ? 7.717 11.853 -10.227 1.00 93.88 87 SER A N 1
ATOM 688 C CA . SER A 1 87 ? 6.526 11.448 -10.983 1.00 93.88 87 SER A CA 1
ATOM 689 C C . SER A 1 87 ? 6.122 10.010 -10.653 1.00 93.88 87 SER A C 1
ATOM 691 O O . SER A 1 87 ? 4.954 9.739 -10.385 1.00 93.88 87 SER A O 1
ATOM 693 N N . GLU A 1 88 ? 7.084 9.093 -10.588 1.00 92.62 88 GLU A N 1
ATOM 694 C CA . GLU A 1 88 ? 6.836 7.688 -10.264 1.00 92.62 88 GLU A CA 1
ATOM 695 C C . GLU A 1 88 ? 6.294 7.505 -8.835 1.00 92.62 88 GLU A C 1
ATOM 697 O O . GLU A 1 88 ? 5.372 6.717 -8.603 1.00 92.62 88 GLU A O 1
ATOM 702 N N . VAL A 1 89 ? 6.817 8.272 -7.870 1.00 93.44 89 VAL A N 1
ATOM 703 C CA . VAL A 1 89 ? 6.282 8.310 -6.499 1.00 93.44 89 VAL A CA 1
ATOM 704 C C . VAL A 1 89 ? 4.843 8.817 -6.501 1.00 93.44 89 VAL A C 1
ATOM 706 O O . VAL A 1 89 ? 3.980 8.201 -5.876 1.00 93.44 89 VAL A O 1
ATOM 709 N N . ALA A 1 90 ? 4.559 9.902 -7.225 1.00 93.19 90 ALA A N 1
ATOM 710 C CA . ALA A 1 90 ? 3.215 10.460 -7.312 1.00 93.19 90 ALA A CA 1
ATOM 711 C C . ALA A 1 90 ? 2.222 9.459 -7.926 1.00 93.19 90 ALA A C 1
ATOM 713 O O . ALA A 1 90 ? 1.157 9.229 -7.351 1.00 93.19 90 ALA A O 1
ATOM 714 N N . VAL A 1 91 ? 2.590 8.802 -9.031 1.00 93.81 91 VAL A N 1
ATOM 715 C CA . VAL A 1 91 ? 1.763 7.783 -9.701 1.00 93.81 91 VAL A CA 1
ATOM 716 C C . VAL A 1 91 ? 1.425 6.628 -8.757 1.00 93.81 91 VAL A C 1
ATOM 718 O O . VAL A 1 91 ? 0.273 6.196 -8.711 1.00 93.81 91 VAL A O 1
ATOM 721 N N . LYS A 1 92 ? 2.386 6.164 -7.947 1.00 91.06 92 LYS A N 1
ATOM 722 C CA . LYS A 1 92 ? 2.150 5.103 -6.950 1.00 91.06 92 LYS A CA 1
ATOM 723 C C . LYS A 1 92 ? 1.364 5.576 -5.725 1.00 91.06 92 LYS A C 1
ATOM 725 O O . LYS A 1 92 ? 0.614 4.798 -5.140 1.00 91.06 92 LYS A O 1
ATOM 730 N N . MET A 1 93 ? 1.506 6.840 -5.339 1.00 94.25 93 MET A N 1
ATOM 731 C CA . MET A 1 93 ? 0.828 7.419 -4.178 1.00 94.25 93 MET A CA 1
ATOM 732 C C . MET A 1 93 ? -0.667 7.662 -4.428 1.00 94.25 93 MET A C 1
ATOM 734 O O . MET A 1 93 ? -1.470 7.474 -3.515 1.00 94.25 93 MET A O 1
ATOM 738 N N . ILE A 1 94 ? -1.063 8.047 -5.647 1.00 95.00 94 ILE A N 1
ATOM 739 C CA . ILE A 1 94 ? -2.465 8.329 -6.010 1.00 95.00 94 ILE A CA 1
ATOM 740 C C . ILE A 1 94 ? -3.435 7.202 -5.597 1.00 95.00 94 ILE A C 1
ATOM 742 O O . ILE A 1 94 ? -4.382 7.494 -4.862 1.00 95.00 94 ILE A O 1
ATOM 746 N N . PRO A 1 95 ? -3.246 5.928 -5.997 1.00 91.31 95 PRO A N 1
ATOM 747 C CA . PRO A 1 95 ? -4.187 4.867 -5.638 1.00 91.31 95 PRO A CA 1
ATOM 748 C C . PRO A 1 95 ? -4.232 4.593 -4.127 1.00 91.31 95 PRO A C 1
ATOM 750 O O . PRO A 1 95 ? -5.303 4.303 -3.592 1.00 91.31 95 PRO A O 1
ATOM 753 N N . LEU A 1 96 ? -3.111 4.756 -3.415 1.00 91.19 96 LEU A N 1
ATOM 754 C CA . LEU A 1 96 ? -3.062 4.623 -1.954 1.00 91.19 96 LEU A CA 1
ATOM 755 C C . LEU A 1 96 ? -3.840 5.748 -1.256 1.00 91.19 96 LEU A C 1
ATOM 757 O O . LEU A 1 96 ? -4.586 5.489 -0.313 1.00 91.19 96 LEU A O 1
ATOM 761 N N . LEU A 1 97 ? -3.734 6.986 -1.750 1.00 93.56 97 LEU A N 1
ATOM 762 C CA . LEU A 1 97 ? -4.516 8.119 -1.245 1.00 93.56 97 LEU A CA 1
ATOM 763 C C . LEU A 1 97 ? -6.014 7.938 -1.495 1.00 93.56 97 LEU A C 1
ATOM 765 O O . LEU A 1 97 ? -6.821 8.233 -0.613 1.00 93.56 97 LEU A O 1
ATOM 769 N N . LEU A 1 98 ? -6.395 7.419 -2.665 1.00 91.38 98 LEU A N 1
ATOM 770 C CA . LEU A 1 98 ? -7.789 7.088 -2.962 1.00 91.38 98 LEU A CA 1
ATOM 771 C C . LEU A 1 98 ? -8.318 5.997 -2.021 1.00 91.38 98 LEU A C 1
ATOM 773 O O . LEU A 1 98 ? -9.434 6.122 -1.517 1.00 91.38 98 LEU A O 1
ATOM 777 N N . CYS A 1 99 ? -7.509 4.981 -1.704 1.00 90.44 99 CYS A N 1
ATOM 778 C CA . CYS A 1 99 ? -7.862 3.973 -0.701 1.00 90.44 99 CYS A CA 1
ATOM 779 C C . CYS A 1 99 ? -8.019 4.584 0.696 1.00 90.44 99 CYS A C 1
ATOM 781 O O . CYS A 1 99 ? -9.008 4.318 1.380 1.00 90.44 99 CYS A O 1
ATOM 783 N N . ALA A 1 100 ? -7.095 5.456 1.109 1.00 89.50 100 ALA A N 1
ATOM 784 C CA . ALA A 1 100 ? -7.193 6.164 2.382 1.00 89.50 100 ALA A CA 1
ATOM 785 C C . ALA A 1 100 ? -8.473 7.016 2.459 1.00 89.50 100 ALA A C 1
ATOM 787 O O . ALA A 1 100 ? -9.169 7.001 3.476 1.00 89.50 100 ALA A O 1
ATOM 788 N N . LEU A 1 101 ? -8.838 7.701 1.371 1.00 90.00 101 LEU A N 1
ATOM 789 C CA . LEU A 1 101 ? -10.076 8.475 1.275 1.00 90.00 101 LEU A CA 1
ATOM 790 C C . LEU A 1 101 ? -11.322 7.576 1.358 1.00 90.00 101 LEU A C 1
ATOM 792 O O . LEU A 1 101 ? -12.265 7.902 2.085 1.00 90.00 101 LEU A O 1
ATOM 796 N N . ALA A 1 102 ? -11.306 6.425 0.680 1.00 87.88 102 ALA A N 1
ATOM 797 C CA . ALA A 1 102 ? -12.387 5.440 0.705 1.00 87.88 102 ALA A CA 1
ATOM 798 C C . ALA A 1 102 ? -12.626 4.838 2.102 1.00 87.88 102 ALA A C 1
ATOM 800 O O . ALA A 1 102 ? -13.744 4.432 2.413 1.00 87.88 102 ALA A O 1
ATOM 801 N N . VAL A 1 103 ? -11.607 4.801 2.968 1.00 86.25 103 VAL A N 1
ATOM 802 C CA . VAL A 1 103 ? -11.742 4.393 4.379 1.00 86.25 103 VAL A CA 1
ATOM 803 C C . VAL A 1 103 ? -12.131 5.578 5.274 1.00 86.25 103 VAL A C 1
ATOM 805 O O . VAL A 1 103 ? -12.936 5.426 6.196 1.00 86.25 103 VAL A O 1
ATOM 808 N N . ALA A 1 104 ? -11.612 6.776 4.998 1.00 87.00 104 ALA A N 1
ATOM 809 C CA . ALA A 1 104 ? -11.845 7.964 5.816 1.00 87.00 104 ALA A CA 1
ATOM 810 C C . ALA A 1 104 ? -13.302 8.458 5.785 1.00 87.00 104 ALA A C 1
ATOM 812 O O . ALA A 1 104 ? -13.791 8.962 6.799 1.00 87.00 104 ALA A O 1
ATOM 813 N N . VAL A 1 105 ? -14.011 8.329 4.656 1.00 87.75 105 VAL A N 1
ATOM 814 C CA . VAL A 1 105 ? -15.409 8.787 4.530 1.00 87.75 105 VAL A CA 1
ATOM 815 C C . VAL A 1 105 ? -16.379 7.933 5.375 1.00 87.75 105 VAL A C 1
ATOM 817 O O . VAL A 1 105 ? -17.070 8.514 6.219 1.00 87.75 105 VAL A O 1
ATOM 820 N N . PRO A 1 106 ? -16.407 6.586 5.268 1.00 83.19 106 PRO A N 1
ATOM 821 C CA . PRO A 1 106 ? -17.250 5.732 6.115 1.00 83.19 106 PRO A CA 1
ATOM 822 C C . PRO A 1 106 ? -16.887 5.804 7.604 1.00 83.19 106 PRO A C 1
ATOM 824 O O . PRO A 1 106 ? -17.771 5.747 8.465 1.00 83.19 106 PRO A O 1
ATOM 827 N N . ALA A 1 107 ? -15.606 6.022 7.926 1.00 83.25 107 ALA A N 1
ATOM 828 C CA . ALA A 1 107 ? -15.153 6.154 9.309 1.00 83.25 107 ALA A CA 1
ATOM 829 C C . ALA A 1 107 ? -15.857 7.303 10.056 1.00 83.25 107 ALA A C 1
ATOM 831 O O . ALA A 1 107 ? -16.105 7.196 11.261 1.00 83.25 107 ALA A O 1
ATOM 832 N N . ARG A 1 108 ? -16.267 8.372 9.353 1.00 80.88 108 ARG A N 1
ATOM 833 C CA . ARG A 1 108 ? -17.015 9.495 9.952 1.00 80.88 108 ARG A CA 1
ATOM 834 C C . ARG A 1 108 ? -18.395 9.084 10.465 1.00 80.88 108 ARG A C 1
ATOM 836 O O . ARG A 1 108 ? -18.827 9.587 11.498 1.00 80.88 108 ARG A O 1
ATOM 843 N N . VAL A 1 109 ? -19.058 8.142 9.793 1.00 86.81 109 VAL A N 1
ATOM 844 C CA . VAL A 1 109 ? -20.362 7.595 10.215 1.00 86.81 109 VAL A CA 1
ATOM 845 C C . VAL A 1 109 ? -20.225 6.349 11.097 1.00 86.81 109 VAL A C 1
ATOM 847 O O . VAL A 1 109 ? -21.220 5.778 11.532 1.00 86.81 109 VAL A O 1
ATOM 850 N N . GLY A 1 110 ? -18.994 5.958 11.446 1.00 75.00 110 GLY A N 1
ATOM 851 C CA . GLY A 1 110 ? -18.716 4.805 12.301 1.00 75.00 110 GLY A CA 1
ATOM 852 C C . GLY A 1 110 ? -18.678 3.462 11.576 1.00 75.00 110 GLY A C 1
ATOM 853 O O . GLY A 1 110 ? -18.661 2.436 12.251 1.00 75.00 110 GLY A O 1
ATOM 854 N N . LEU A 1 111 ? -18.656 3.468 10.243 1.00 75.44 111 LEU A N 1
ATOM 855 C CA . LEU A 1 111 ? -18.432 2.276 9.435 1.00 75.44 111 LEU A CA 1
ATOM 856 C C . LEU A 1 111 ? -16.928 2.081 9.247 1.00 75.44 111 LEU A C 1
ATOM 858 O O . LEU A 1 111 ? -16.208 3.017 8.901 1.00 75.44 111 LEU A O 1
ATOM 862 N N . VAL A 1 112 ? -16.451 0.866 9.491 1.00 76.75 112 VAL A N 1
ATOM 863 C CA . VAL A 1 112 ? -15.041 0.514 9.317 1.00 76.75 112 VAL A CA 1
ATOM 864 C C . VAL A 1 112 ? -14.920 -0.229 7.996 1.00 76.75 112 VAL A C 1
ATOM 866 O O . VAL A 1 112 ? -15.507 -1.293 7.840 1.00 76.75 112 VAL A O 1
ATOM 869 N N . ASN A 1 113 ? -14.176 0.335 7.049 1.00 78.81 113 ASN A N 1
ATOM 870 C CA . ASN A 1 113 ? -13.836 -0.358 5.812 1.00 78.81 113 ASN A CA 1
ATOM 871 C C . ASN A 1 113 ? -12.545 -1.159 6.042 1.00 78.81 113 ASN A C 1
ATOM 873 O O . ASN A 1 113 ? -11.469 -0.575 6.171 1.00 78.81 113 ASN A O 1
ATOM 877 N N . VAL A 1 114 ? -12.664 -2.483 6.157 1.00 74.31 114 VAL A N 1
ATOM 878 C CA . VAL A 1 114 ? -11.530 -3.394 6.357 1.00 74.31 114 VAL A CA 1
ATOM 879 C C . VAL A 1 114 ? -11.159 -4.017 5.013 1.00 74.31 114 VAL A C 1
ATOM 881 O O . VAL A 1 114 ? -11.983 -4.666 4.378 1.00 74.31 114 VAL A O 1
ATOM 884 N N . GLY A 1 115 ? -9.902 -3.844 4.594 1.00 77.94 115 GLY A N 1
ATOM 885 C CA . GLY A 1 115 ? -9.364 -4.519 3.408 1.00 77.94 115 GLY A CA 1
ATOM 886 C C . GLY A 1 115 ? -9.397 -3.720 2.103 1.00 77.94 115 GLY A C 1
ATOM 887 O O . GLY A 1 115 ? -9.269 -4.328 1.044 1.00 77.94 115 GLY A O 1
ATOM 888 N N . GLY A 1 116 ? -9.513 -2.388 2.151 1.00 85.31 116 GLY A N 1
ATOM 889 C CA . GLY A 1 116 ? -9.460 -1.534 0.953 1.00 85.31 116 GLY A CA 1
ATOM 890 C C . GLY A 1 116 ? -8.192 -1.725 0.105 1.00 85.31 116 GLY A C 1
ATOM 891 O O . GLY A 1 116 ? -8.281 -1.795 -1.116 1.00 85.31 116 GLY A O 1
ATOM 892 N N . GLU A 1 117 ? -7.029 -1.912 0.738 1.00 87.06 117 GLU A N 1
ATOM 893 C CA . GLU A 1 117 ? -5.774 -2.222 0.031 1.00 87.06 117 GLU A CA 1
ATOM 894 C C . GLU A 1 117 ? -5.866 -3.545 -0.743 1.00 87.06 117 GLU A C 1
ATOM 896 O O . GLU A 1 117 ? -5.474 -3.624 -1.903 1.00 87.06 117 GLU A O 1
ATOM 901 N N . GLY A 1 118 ? -6.449 -4.581 -0.136 1.00 89.19 118 GLY A N 1
ATOM 902 C CA . GLY A 1 118 ? -6.642 -5.866 -0.806 1.00 89.19 118 GLY A CA 1
ATOM 903 C C . GLY A 1 118 ? -7.643 -5.786 -1.962 1.00 89.19 118 GLY A C 1
ATOM 904 O O . GLY A 1 118 ? -7.395 -6.363 -3.017 1.00 89.19 118 GLY A O 1
ATOM 905 N N . GLN A 1 119 ? -8.721 -5.003 -1.818 1.00 92.38 119 GLN A N 1
ATOM 906 C CA . GLN A 1 119 ? -9.667 -4.749 -2.915 1.00 92.38 119 GLN A CA 1
ATOM 907 C C . GLN A 1 119 ? -8.973 -4.078 -4.106 1.00 92.38 119 GLN A C 1
ATOM 909 O O . GLN A 1 119 ? -9.209 -4.470 -5.250 1.00 92.38 119 GLN A O 1
ATOM 914 N N . LEU A 1 120 ? -8.084 -3.112 -3.840 1.00 92.31 120 LEU A N 1
ATOM 915 C CA . LEU A 1 120 ? -7.276 -2.455 -4.865 1.00 92.31 120 LEU A CA 1
ATOM 916 C C . LEU A 1 120 ? -6.375 -3.462 -5.595 1.00 92.31 120 LEU A C 1
ATOM 918 O O . LEU A 1 120 ? -6.389 -3.502 -6.824 1.00 92.31 120 LEU A O 1
ATOM 922 N N . TYR A 1 121 ? -5.615 -4.287 -4.866 1.00 93.31 121 TYR A N 1
ATOM 923 C CA . TYR A 1 121 ? -4.675 -5.234 -5.478 1.00 93.31 121 TYR A CA 1
ATOM 924 C C . TYR A 1 121 ? -5.370 -6.327 -6.295 1.00 93.31 121 TYR A C 1
ATOM 926 O O . TYR A 1 121 ? -4.949 -6.608 -7.416 1.00 93.31 121 TYR A O 1
ATOM 934 N N . ILE A 1 122 ? -6.448 -6.921 -5.777 1.00 95.06 122 ILE A N 1
ATOM 935 C CA . ILE A 1 122 ? -7.188 -7.970 -6.495 1.00 95.06 122 ILE A CA 1
ATOM 936 C C . ILE A 1 122 ? -7.930 -7.398 -7.703 1.00 95.06 122 ILE A C 1
ATOM 938 O O . ILE A 1 122 ? -7.948 -8.023 -8.765 1.00 95.06 122 ILE A O 1
ATOM 942 N N . GLY A 1 123 ? -8.495 -6.194 -7.573 1.00 95.31 123 GLY A N 1
ATOM 943 C CA . GLY A 1 123 ? -9.094 -5.483 -8.698 1.00 95.31 123 GLY A CA 1
ATOM 944 C C . GLY A 1 123 ? -8.070 -5.184 -9.796 1.00 95.31 123 GLY A C 1
ATOM 945 O O . GLY A 1 123 ? -8.325 -5.472 -10.964 1.00 95.31 123 GLY A O 1
ATOM 946 N N . ALA A 1 124 ? -6.887 -4.680 -9.429 1.00 94.75 124 ALA A N 1
ATOM 947 C CA . ALA A 1 124 ? -5.802 -4.430 -10.376 1.00 94.75 124 ALA A CA 1
ATOM 948 C C . ALA A 1 124 ? -5.337 -5.722 -11.065 1.00 94.75 124 ALA A C 1
ATOM 950 O O . ALA A 1 124 ? -5.190 -5.744 -12.284 1.00 94.75 124 ALA A O 1
ATOM 951 N N . TRP A 1 125 ? -5.178 -6.813 -10.312 1.00 96.06 125 TRP A N 1
ATOM 952 C CA . TRP A 1 125 ? -4.767 -8.104 -10.859 1.00 96.06 125 TRP A CA 1
ATOM 953 C C . TRP A 1 125 ? -5.755 -8.640 -11.903 1.00 96.06 125 TRP A C 1
ATOM 955 O O . TRP A 1 125 ? -5.339 -9.024 -12.997 1.00 96.06 125 TRP A O 1
ATOM 965 N N . LEU A 1 126 ? -7.062 -8.599 -11.621 1.00 96.19 126 LEU A N 1
ATOM 966 C CA . LEU A 1 126 ? -8.085 -9.041 -12.575 1.00 96.19 126 LEU A CA 1
ATOM 967 C C . LEU A 1 126 ? -8.241 -8.099 -13.775 1.00 96.19 126 LEU A C 1
ATOM 969 O O . LEU A 1 126 ? -8.468 -8.570 -14.890 1.00 96.19 126 LEU A O 1
ATOM 973 N N . ALA A 1 127 ? -8.057 -6.790 -13.589 1.00 95.75 127 ALA A N 1
ATOM 974 C CA . ALA A 1 127 ? -8.007 -5.838 -14.698 1.00 95.75 127 ALA A CA 1
ATOM 975 C C . ALA A 1 127 ? -6.827 -6.127 -15.640 1.00 95.75 127 ALA A C 1
ATOM 977 O O . ALA A 1 127 ? -6.998 -6.160 -16.859 1.00 95.75 127 ALA A O 1
ATOM 978 N N . THR A 1 128 ? -5.637 -6.381 -15.086 1.00 95.38 128 THR A N 1
ATOM 979 C CA . THR A 1 128 ? -4.451 -6.763 -15.865 1.00 95.38 128 THR A CA 1
ATOM 980 C C . THR A 1 128 ? -4.642 -8.116 -16.545 1.00 95.38 128 THR A C 1
ATOM 982 O O . THR A 1 128 ? -4.291 -8.260 -17.712 1.00 95.38 128 THR A O 1
ATOM 985 N N . TRP A 1 129 ? -5.251 -9.094 -15.870 1.00 96.00 129 TRP A N 1
ATOM 986 C CA . TRP A 1 129 ? -5.581 -10.384 -16.478 1.00 96.00 129 TRP A CA 1
ATOM 987 C C . TRP A 1 129 ? -6.5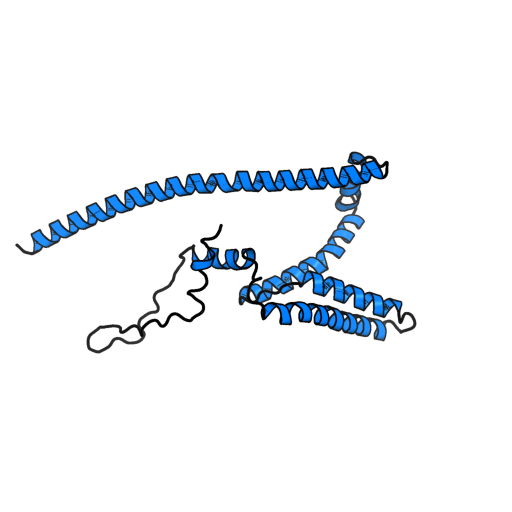08 -10.229 -17.691 1.00 96.00 129 TRP A C 1
ATOM 989 O O . TRP A 1 129 ? -6.259 -10.842 -18.731 1.00 96.00 129 TRP A O 1
ATOM 999 N N . ALA A 1 130 ? -7.520 -9.360 -17.603 1.00 94.19 130 ALA A N 1
ATOM 1000 C CA . ALA A 1 130 ? -8.407 -9.049 -18.723 1.00 94.19 130 ALA A CA 1
ATOM 1001 C C . ALA A 1 130 ? -7.653 -8.403 -19.898 1.00 94.19 130 ALA A C 1
ATOM 1003 O O . ALA A 1 130 ? -7.855 -8.796 -21.046 1.00 94.19 130 ALA A O 1
ATOM 1004 N N . ALA A 1 131 ? -6.745 -7.464 -19.609 1.00 94.44 131 ALA A N 1
ATOM 1005 C CA . ALA A 1 131 ? -5.918 -6.807 -20.622 1.00 94.44 131 ALA A CA 1
ATOM 1006 C C . ALA A 1 131 ? -4.989 -7.785 -21.358 1.00 94.44 131 ALA A C 1
ATOM 1008 O O . ALA A 1 131 ? -4.841 -7.700 -22.574 1.00 94.44 131 ALA A O 1
ATOM 1009 N N . LEU A 1 132 ? -4.384 -8.725 -20.626 1.00 94.62 132 LEU A N 1
ATOM 1010 C CA . LEU A 1 132 ? -3.457 -9.710 -21.187 1.00 94.62 132 LEU A CA 1
ATOM 1011 C C . LEU A 1 132 ? -4.167 -10.857 -21.917 1.00 94.62 132 LEU A C 1
ATOM 1013 O O . LEU A 1 132 ? -3.607 -11.416 -22.855 1.00 94.62 132 LEU A O 1
ATOM 1017 N N . SER A 1 133 ? -5.385 -11.211 -21.503 1.00 94.75 133 SER A N 1
ATOM 1018 C CA . SER A 1 133 ? -6.148 -12.310 -22.113 1.00 94.75 133 SER A CA 1
ATOM 1019 C C . SER A 1 133 ? -6.860 -11.899 -23.404 1.00 94.75 133 SER A C 1
ATOM 1021 O O . SER A 1 133 ? -7.146 -12.748 -24.245 1.00 94.75 133 SER A O 1
ATOM 1023 N N . LEU A 1 134 ? -7.168 -10.608 -23.563 1.00 92.56 134 LEU A N 1
ATOM 1024 C CA . LEU A 1 134 ? -7.951 -10.071 -24.680 1.00 92.56 134 LEU A CA 1
ATOM 1025 C C . LEU A 1 134 ? -7.236 -8.901 -25.395 1.00 92.56 134 LEU A C 1
ATOM 1027 O O . LEU A 1 134 ? -7.838 -7.839 -25.574 1.00 92.56 134 LEU A O 1
ATOM 1031 N N . PRO A 1 135 ? -5.973 -9.063 -25.841 1.00 90.44 135 PRO A N 1
ATOM 1032 C CA . PRO A 1 135 ? -5.186 -7.964 -26.406 1.00 90.44 135 PRO A CA 1
ATOM 1033 C C . PRO A 1 135 ? -5.702 -7.480 -27.768 1.00 90.44 135 PRO A C 1
ATOM 1035 O O . PRO A 1 135 ? -5.464 -6.336 -28.143 1.00 90.44 135 PRO A O 1
ATOM 1038 N N . GLN A 1 136 ? -6.418 -8.327 -28.515 1.00 91.81 136 GLN A N 1
ATOM 1039 C CA . GLN A 1 136 ? -6.947 -7.988 -29.841 1.00 91.81 136 GLN A CA 1
ATOM 1040 C C . GLN A 1 136 ? -8.191 -7.079 -29.830 1.00 91.81 136 GLN A C 1
ATOM 1042 O O . GLN A 1 136 ? -8.675 -6.701 -30.898 1.00 91.81 136 GLN A O 1
ATOM 1047 N N . LEU A 1 137 ? -8.750 -6.743 -28.662 1.00 91.38 137 LEU A N 1
ATOM 1048 C CA . LEU A 1 137 ? -9.933 -5.882 -28.588 1.00 91.38 137 LEU A CA 1
ATOM 1049 C C . LEU A 1 137 ? -9.571 -4.404 -28.812 1.00 91.38 137 LEU A C 1
ATOM 1051 O O . LEU A 1 137 ? -8.532 -3.941 -28.340 1.00 91.38 137 LEU A O 1
ATOM 1055 N N . PRO A 1 138 ? -10.450 -3.618 -29.465 1.00 94.25 138 PRO A N 1
ATOM 1056 C CA . PRO A 1 138 ? -10.236 -2.185 -29.600 1.00 94.25 138 PRO A CA 1
ATOM 1057 C C . PRO A 1 138 ? -10.225 -1.502 -28.217 1.00 94.25 138 PRO A C 1
ATOM 1059 O O . PRO A 1 138 ? -11.027 -1.873 -27.348 1.00 94.25 138 PRO A O 1
ATOM 1062 N N . PRO A 1 139 ? -9.395 -0.456 -28.007 1.00 92.50 139 PRO A N 1
ATOM 1063 C CA . PRO A 1 139 ? -9.229 0.196 -26.702 1.00 92.50 1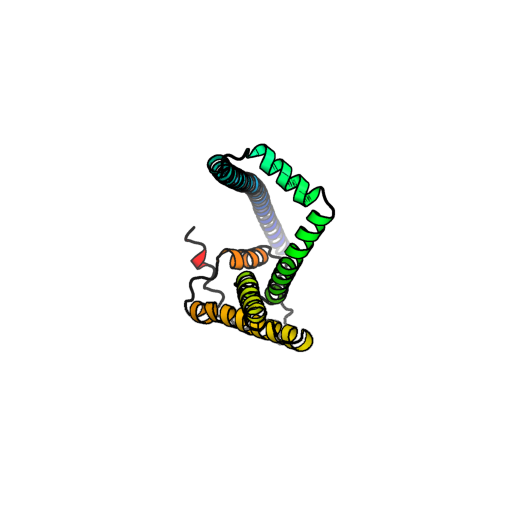39 PRO A CA 1
ATOM 1064 C C . PRO A 1 139 ? -10.539 0.679 -26.068 1.00 92.50 139 PRO A C 1
ATOM 1066 O O . PRO A 1 139 ? -10.700 0.634 -24.849 1.00 92.50 139 PRO A O 1
ATOM 1069 N N . LEU A 1 140 ? -11.497 1.091 -26.905 1.00 95.56 140 LEU A N 1
ATOM 1070 C CA . LEU A 1 140 ? -12.808 1.577 -26.479 1.00 95.56 140 LEU A CA 1
ATOM 1071 C C . LEU A 1 140 ? -13.642 0.509 -25.749 1.00 95.56 140 LEU A C 1
ATOM 1073 O O . LEU A 1 140 ? -14.432 0.855 -24.880 1.00 95.56 140 LEU A O 1
ATOM 1077 N N . ILE A 1 141 ? -13.462 -0.774 -26.082 1.00 94.81 141 ILE A N 1
ATOM 1078 C CA . ILE A 1 141 ? -14.160 -1.902 -25.440 1.00 94.81 141 ILE A CA 1
ATOM 1079 C C . ILE A 1 141 ? -13.302 -2.494 -24.319 1.00 94.81 141 ILE A C 1
ATOM 1081 O O . ILE A 1 141 ? -13.823 -2.898 -23.278 1.00 94.81 141 ILE A O 1
ATOM 1085 N N . LEU A 1 142 ? -11.981 -2.507 -24.509 1.00 94.19 142 LEU A N 1
ATOM 1086 C CA . LEU A 1 142 ? -11.048 -3.079 -23.547 1.00 94.19 142 LEU A CA 1
ATOM 1087 C C . LEU A 1 142 ? -11.066 -2.327 -22.208 1.00 94.19 142 LEU A C 1
ATOM 1089 O O . LEU A 1 142 ? -11.137 -2.961 -21.159 1.00 94.19 142 LEU A O 1
ATOM 1093 N N . LEU A 1 143 ? -11.068 -0.988 -22.224 1.00 95.12 143 LEU A N 1
ATOM 1094 C CA . LEU A 1 143 ? -11.050 -0.179 -20.998 1.00 95.12 143 LEU A CA 1
ATOM 1095 C C . LEU A 1 143 ? -12.286 -0.403 -20.096 1.00 95.12 143 LEU A C 1
ATOM 1097 O O . LEU A 1 143 ? -12.099 -0.679 -18.907 1.00 95.12 143 LEU A O 1
ATOM 1101 N N . PRO A 1 144 ? -13.538 -0.359 -20.603 1.00 96.00 144 PRO A N 1
ATOM 1102 C CA . PRO A 1 144 ? -14.713 -0.731 -19.814 1.00 96.00 144 PRO A CA 1
ATOM 1103 C C . PRO A 1 144 ? -14.661 -2.168 -19.292 1.00 96.00 144 PRO A C 1
ATOM 1105 O O . PRO A 1 144 ? -15.054 -2.420 -18.155 1.00 96.00 144 PRO A O 1
ATOM 1108 N N . LEU A 1 145 ? -14.160 -3.112 -20.095 1.00 95.06 145 LEU A N 1
ATOM 1109 C CA . LEU A 1 145 ? -14.054 -4.510 -19.683 1.00 95.06 145 LEU A CA 1
ATOM 1110 C C . LEU A 1 145 ? -13.054 -4.689 -18.535 1.00 95.06 145 LEU A C 1
ATOM 1112 O O . LEU A 1 145 ? -13.353 -5.382 -17.565 1.00 95.06 145 LEU A O 1
ATOM 1116 N N . MET A 1 146 ? -11.900 -4.022 -18.603 1.00 96.31 146 MET A N 1
ATOM 1117 C CA . MET A 1 146 ? -10.924 -3.991 -17.511 1.00 96.31 146 MET A CA 1
ATOM 1118 C C . MET A 1 146 ? -11.538 -3.415 -16.234 1.00 96.31 146 MET A C 1
ATOM 1120 O O . MET A 1 146 ? -11.337 -3.972 -15.156 1.00 96.31 146 MET A O 1
ATOM 1124 N N . LEU A 1 147 ? -12.325 -2.340 -16.349 1.00 95.38 147 LEU A N 1
ATOM 1125 C CA . LEU A 1 147 ? -13.024 -1.742 -15.212 1.00 95.38 147 LEU A CA 1
ATOM 1126 C C . LEU A 1 147 ? -14.044 -2.714 -14.599 1.00 95.38 147 LEU A C 1
ATOM 1128 O O . LEU A 1 147 ? -14.093 -2.857 -13.379 1.00 95.38 147 LEU A O 1
ATOM 1132 N N . LEU A 1 148 ? -14.822 -3.418 -15.426 1.00 96.62 148 LEU A N 1
ATOM 1133 C CA . LEU A 1 148 ? -15.768 -4.438 -14.963 1.00 96.62 148 LEU A CA 1
ATOM 1134 C C . LEU A 1 148 ? -15.055 -5.580 -14.232 1.00 96.62 148 LEU A C 1
ATOM 1136 O O . LEU A 1 148 ? -15.480 -5.973 -13.147 1.00 96.62 148 LEU A O 1
ATOM 1140 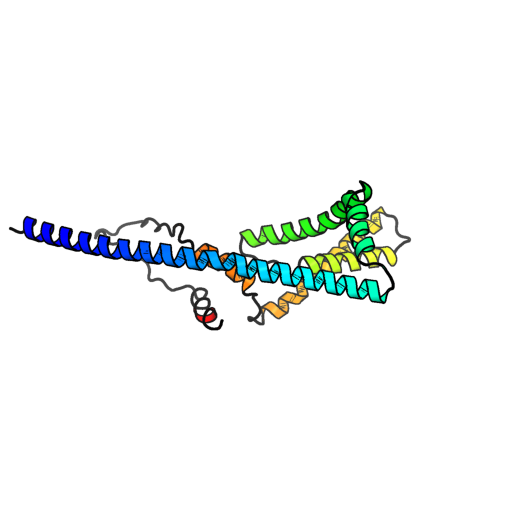N N . MET A 1 149 ? -13.944 -6.077 -14.779 1.00 96.56 149 MET A N 1
ATOM 1141 C CA . MET A 1 149 ? -13.149 -7.122 -14.129 1.00 96.56 149 MET A CA 1
ATOM 1142 C C . MET A 1 149 ? -12.525 -6.634 -12.816 1.00 96.56 149 MET A C 1
ATOM 1144 O O . MET A 1 149 ? -12.514 -7.378 -11.835 1.00 96.56 149 MET A O 1
ATOM 1148 N N . ALA A 1 150 ? -12.098 -5.369 -12.750 1.00 95.88 150 ALA A N 1
ATOM 1149 C CA . ALA A 1 150 ? -11.631 -4.751 -11.512 1.00 95.88 150 ALA A CA 1
ATOM 1150 C C . ALA A 1 150 ? -12.733 -4.689 -10.444 1.00 95.88 150 ALA A C 1
ATOM 1152 O O . ALA A 1 150 ? -12.485 -5.027 -9.286 1.00 95.88 150 ALA A O 1
ATOM 1153 N N . MET A 1 151 ? -13.955 -4.293 -10.825 1.00 95.06 151 MET A N 1
ATOM 1154 C CA . MET A 1 151 ? -15.109 -4.254 -9.919 1.00 95.06 151 MET A CA 1
ATOM 1155 C C . MET A 1 151 ? -15.464 -5.647 -9.397 1.00 95.06 151 MET A C 1
ATOM 1157 O O . MET A 1 151 ? -15.709 -5.805 -8.202 1.00 95.06 151 MET A O 1
ATOM 1161 N N . ILE A 1 152 ? -15.454 -6.661 -10.268 1.00 96.12 152 ILE A N 1
ATOM 1162 C CA . ILE A 1 152 ? -15.702 -8.055 -9.879 1.00 96.12 152 ILE A CA 1
ATOM 1163 C C . ILE A 1 152 ? -14.626 -8.528 -8.898 1.00 96.12 152 ILE A C 1
ATOM 1165 O O . ILE A 1 152 ? -14.956 -9.105 -7.865 1.00 96.12 152 ILE A O 1
ATOM 1169 N N . GLY A 1 153 ? -13.353 -8.237 -9.173 1.00 94.81 153 GLY A N 1
ATOM 1170 C CA . GLY A 1 153 ? -12.241 -8.610 -8.303 1.00 94.81 153 GLY A CA 1
ATOM 1171 C C . GLY A 1 153 ? -12.278 -7.954 -6.930 1.00 94.81 153 GLY A C 1
ATOM 1172 O O . GLY A 1 153 ? -12.212 -8.639 -5.908 1.00 94.81 153 GLY A O 1
ATOM 1173 N N . GLY A 1 154 ? -12.434 -6.630 -6.898 1.00 92.06 154 GLY A N 1
ATOM 1174 C CA . GLY A 1 154 ? -12.564 -5.882 -5.649 1.00 92.06 154 GLY A CA 1
ATOM 1175 C C . GLY A 1 154 ? -13.805 -6.302 -4.856 1.00 92.06 154 GLY A C 1
ATOM 1176 O O . GLY A 1 154 ? -13.729 -6.489 -3.642 1.00 92.06 154 GLY A O 1
ATOM 1177 N N . GLY A 1 155 ? -14.929 -6.533 -5.544 1.00 90.69 155 GLY A N 1
ATOM 1178 C CA . GLY A 1 155 ? -16.163 -7.037 -4.945 1.00 90.69 155 GLY A CA 1
ATOM 1179 C C . GLY A 1 155 ? -15.997 -8.432 -4.344 1.00 90.69 155 GLY A C 1
ATOM 1180 O O . GLY A 1 155 ? -16.401 -8.656 -3.207 1.00 90.69 155 GLY A O 1
ATOM 1181 N N . LEU A 1 156 ? -15.336 -9.352 -5.052 1.00 91.19 156 LEU A N 1
ATOM 1182 C CA . LEU A 1 156 ? -15.065 -10.702 -4.555 1.00 91.19 156 LEU A CA 1
ATOM 1183 C C . LEU A 1 156 ? -14.173 -10.679 -3.307 1.00 91.19 156 LEU A C 1
ATOM 1185 O O . LEU A 1 156 ? -14.419 -11.423 -2.360 1.00 91.19 156 LEU A O 1
ATOM 1189 N N . TRP A 1 157 ? -13.189 -9.777 -3.259 1.00 89.88 157 TRP A N 1
ATOM 1190 C CA . TRP A 1 157 ? -12.363 -9.585 -2.066 1.00 89.88 157 TRP A CA 1
ATOM 1191 C C . TRP A 1 157 ? -13.154 -9.010 -0.884 1.00 89.88 157 TRP A C 1
ATOM 1193 O O . TRP A 1 157 ? -12.930 -9.394 0.263 1.00 89.88 157 TRP A O 1
ATOM 1203 N N . ALA A 1 158 ? -14.126 -8.131 -1.145 1.00 84.38 158 ALA A N 1
ATOM 1204 C CA . ALA A 1 158 ? -15.024 -7.601 -0.118 1.00 84.38 158 ALA A CA 1
ATOM 1205 C C . ALA A 1 158 ? -15.978 -8.663 0.465 1.00 84.38 158 ALA A C 1
ATOM 1207 O O . ALA A 1 158 ? -16.474 -8.493 1.577 1.00 84.38 158 ALA A O 1
ATOM 1208 N N . LEU A 1 159 ? -16.210 -9.774 -0.243 1.00 82.62 159 LEU A N 1
ATOM 1209 C CA . LEU A 1 159 ? -17.019 -10.889 0.258 1.00 82.62 159 LEU A CA 1
ATOM 1210 C C . LEU A 1 159 ? -16.271 -11.770 1.268 1.00 82.62 159 LEU A C 1
ATOM 1212 O O . LEU A 1 159 ? -16.920 -12.472 2.038 1.00 82.62 159 LEU A O 1
ATOM 1216 N N . LEU A 1 160 ? -14.935 -11.726 1.311 1.00 77.94 160 LEU A N 1
ATOM 1217 C CA . LEU A 1 160 ? -14.127 -12.514 2.248 1.00 77.94 160 LEU A CA 1
ATOM 1218 C C . LEU A 1 160 ? -14.383 -12.184 3.738 1.00 77.94 160 LEU A C 1
ATOM 1220 O O . LEU A 1 160 ? -14.518 -13.121 4.529 1.00 77.94 160 LEU A O 1
ATOM 1224 N N . PRO A 1 161 ? -14.453 -10.903 4.167 1.00 67.56 161 PRO A N 1
ATOM 1225 C CA . PRO A 1 161 ? -14.723 -10.563 5.566 1.00 67.56 161 PRO A CA 1
ATOM 1226 C C . PRO A 1 161 ? -16.175 -10.810 5.998 1.00 67.56 161 PRO A C 1
ATOM 1228 O O . PRO A 1 161 ? -16.402 -11.098 7.170 1.00 67.56 161 PRO A O 1
ATOM 1231 N N . GLY A 1 162 ? -17.152 -10.786 5.084 1.00 64.88 162 GLY A N 1
ATOM 1232 C CA . GLY A 1 162 ? -18.578 -10.933 5.422 1.00 64.88 162 GLY A CA 1
ATOM 1233 C C . GLY A 1 162 ? -18.912 -12.184 6.262 1.00 64.88 162 GLY A C 1
ATOM 1234 O O . GLY A 1 162 ? -19.578 -12.069 7.294 1.00 64.88 162 GLY A O 1
ATOM 1235 N N . PRO A 1 163 ? -18.417 -13.384 5.902 1.00 59.28 163 PRO A N 1
ATOM 1236 C CA . PRO A 1 163 ? -18.559 -14.586 6.725 1.00 59.28 163 PRO A CA 1
ATOM 1237 C C . PRO A 1 163 ? -17.800 -14.522 8.061 1.00 59.28 163 PRO A C 1
ATOM 1239 O O . PRO A 1 163 ? -18.258 -15.082 9.057 1.00 59.28 163 PRO A O 1
ATOM 1242 N N . LEU A 1 164 ? -16.654 -13.832 8.107 1.00 54.50 164 LEU A N 1
ATOM 1243 C CA . LEU A 1 164 ? -15.788 -13.732 9.289 1.00 54.50 164 LEU A CA 1
ATOM 1244 C C . LEU A 1 164 ? -16.347 -12.769 10.345 1.00 54.50 164 LEU A C 1
ATOM 1246 O O . LEU A 1 164 ? -16.157 -12.992 11.538 1.00 54.50 164 LEU A O 1
ATOM 1250 N N . GLU A 1 165 ? -17.104 -11.751 9.940 1.00 51.56 165 GLU A N 1
ATOM 1251 C CA . GLU A 1 165 ? -17.802 -10.827 10.844 1.00 51.56 165 GLU A CA 1
ATOM 1252 C C . GLU A 1 165 ? -18.908 -11.515 11.660 1.00 51.56 165 GLU A C 1
ATOM 1254 O O . GLU A 1 165 ? -19.246 -11.084 12.767 1.00 51.56 165 GLU A O 1
ATOM 1259 N N . ARG A 1 166 ? -19.423 -12.655 11.175 1.00 37.81 166 ARG A N 1
ATOM 1260 C CA . ARG A 1 166 ? -20.296 -13.536 11.965 1.00 37.81 166 ARG A CA 1
ATOM 1261 C C . ARG A 1 166 ? -19.545 -14.147 13.161 1.00 37.81 166 ARG A C 1
ATOM 1263 O O . ARG A 1 166 ? -20.151 -14.401 14.204 1.00 37.81 166 ARG A O 1
ATOM 1270 N N . CYS A 1 167 ? -18.225 -14.306 13.054 1.00 42.28 167 CYS A N 1
ATOM 1271 C CA . CYS A 1 167 ? -17.324 -14.802 14.093 1.00 42.28 167 CYS A CA 1
ATOM 1272 C C . CYS A 1 167 ? -16.763 -13.633 14.929 1.00 42.28 167 CYS A C 1
ATOM 1274 O O . CYS A 1 167 ? -15.603 -13.240 14.833 1.00 42.28 167 CYS A O 1
ATOM 1276 N N . ARG A 1 168 ? -17.639 -13.081 15.774 1.00 43.91 168 ARG A N 1
ATOM 1277 C CA . ARG A 1 168 ? -17.539 -11.906 16.670 1.00 43.91 168 ARG A CA 1
ATOM 1278 C C . ARG A 1 168 ? -16.337 -11.841 17.653 1.00 43.91 168 ARG A C 1
ATOM 1280 O O . ARG A 1 168 ? -16.547 -11.643 18.849 1.00 43.91 168 ARG A O 1
ATOM 1287 N N . LYS A 1 169 ? -15.086 -12.003 17.206 1.00 39.03 169 LYS A N 1
ATOM 1288 C CA . LYS A 1 169 ? -13.877 -11.885 18.060 1.00 39.03 169 LYS A CA 1
ATOM 1289 C C . LYS A 1 169 ? -12.735 -11.029 17.499 1.00 39.03 169 LYS A C 1
ATOM 1291 O O . LYS A 1 169 ? -11.867 -10.645 18.273 1.00 39.03 169 LYS A O 1
ATOM 1296 N N . TRP A 1 170 ? -12.739 -10.684 16.212 1.00 39.16 170 TRP A N 1
ATOM 1297 C CA . TRP A 1 170 ? -11.590 -10.042 15.549 1.00 39.16 170 TRP A CA 1
ATOM 1298 C C . TRP A 1 170 ? -11.748 -8.542 15.258 1.00 39.16 170 TRP A C 1
ATOM 1300 O O . TRP A 1 170 ? -11.050 -8.000 14.405 1.00 39.16 170 TRP A O 1
ATOM 1310 N N . GLN A 1 171 ? -12.620 -7.827 15.978 1.00 48.41 171 GLN A N 1
ATOM 1311 C CA . GLN A 1 171 ? -12.633 -6.364 15.888 1.00 48.41 171 GLN A CA 1
ATOM 1312 C C . GLN A 1 171 ? -11.342 -5.833 16.534 1.00 48.41 171 GLN A C 1
ATOM 1314 O O . GLN A 1 171 ? -11.246 -5.739 17.757 1.00 48.41 171 GLN A O 1
ATOM 1319 N N . PHE A 1 172 ? -10.331 -5.540 15.714 1.00 45.06 172 PHE A N 1
ATOM 1320 C CA . PHE A 1 172 ? -9.013 -5.095 16.163 1.00 45.06 172 PHE A CA 1
ATOM 1321 C C . PHE A 1 172 ? -9.121 -3.985 17.234 1.00 45.06 172 PHE A C 1
ATOM 1323 O O . PHE A 1 172 ? -9.749 -2.947 16.981 1.00 45.06 172 PHE A O 1
ATOM 1330 N N . PRO A 1 173 ? -8.476 -4.145 18.408 1.00 48.56 173 PRO A N 1
ATOM 1331 C CA . PRO A 1 173 ? -8.517 -3.170 19.503 1.00 48.56 173 PRO A CA 1
ATOM 1332 C C . PRO A 1 173 ? -8.076 -1.757 19.096 1.00 48.56 173 PRO A C 1
ATOM 1334 O O . PRO A 1 173 ? -8.533 -0.775 19.681 1.00 48.56 173 PRO A O 1
ATOM 1337 N N . ALA A 1 174 ? -7.238 -1.633 18.060 1.00 47.22 174 ALA A N 1
ATOM 1338 C CA . ALA A 1 174 ? -6.753 -0.354 17.543 1.00 47.22 174 ALA A CA 1
ATOM 1339 C C . ALA A 1 174 ? -7.883 0.548 17.006 1.00 47.22 174 ALA A C 1
ATOM 1341 O O . ALA A 1 174 ? -7.897 1.750 17.275 1.00 47.22 174 ALA A O 1
ATOM 1342 N N . VAL A 1 175 ? -8.878 -0.027 16.318 1.00 49.28 175 VAL A N 1
ATOM 1343 C CA . VAL A 1 175 ? -10.007 0.735 15.752 1.00 49.28 175 VAL A CA 1
ATOM 1344 C C . VAL A 1 175 ? -10.985 1.159 16.853 1.00 49.28 175 VAL A C 1
ATOM 1346 O O . VAL A 1 175 ? -11.500 2.279 16.847 1.00 49.28 175 VAL A O 1
ATOM 1349 N N . CYS A 1 176 ? -11.184 0.305 17.863 1.00 42.09 176 CYS A N 1
ATOM 1350 C CA . CYS A 1 176 ? -11.998 0.633 19.033 1.00 42.09 176 CYS A CA 1
ATOM 1351 C C . CYS A 1 176 ? -11.315 1.676 19.940 1.00 42.09 176 CYS A C 1
ATOM 1353 O O . CYS A 1 176 ? -11.994 2.531 20.507 1.00 42.09 176 CYS A O 1
ATOM 1355 N N . GLY A 1 177 ? -9.979 1.672 20.028 1.00 39.41 177 GLY A N 1
ATOM 1356 C CA . GLY A 1 177 ? -9.190 2.619 20.823 1.00 39.41 177 GLY A CA 1
ATOM 1357 C C . GLY A 1 177 ? -9.306 4.075 20.358 1.00 39.41 177 GLY A C 1
ATOM 1358 O O . GLY A 1 177 ? -9.374 4.978 21.195 1.00 39.41 177 GLY A O 1
ATOM 1359 N N . ILE A 1 178 ? -9.412 4.316 19.044 1.00 47.91 178 ILE A N 1
ATOM 1360 C CA . ILE A 1 178 ? -9.606 5.667 18.483 1.00 47.91 178 ILE A CA 1
ATOM 1361 C C . ILE A 1 178 ? -10.974 6.233 18.899 1.00 47.91 178 ILE A C 1
ATOM 1363 O O . ILE A 1 178 ? -11.072 7.387 19.325 1.00 47.91 178 ILE A O 1
ATOM 1367 N N . ARG A 1 179 ? -12.033 5.410 18.881 1.00 44.59 179 ARG A N 1
ATOM 1368 C CA . ARG A 1 179 ? -13.375 5.834 19.317 1.00 44.59 179 ARG A CA 1
ATOM 1369 C C . ARG A 1 179 ? -13.512 5.888 20.845 1.00 44.59 179 ARG A C 1
ATOM 1371 O O . ARG A 1 179 ? -14.135 6.818 21.362 1.00 44.59 179 ARG A O 1
ATOM 1378 N N . ALA A 1 180 ? -12.865 4.983 21.578 1.00 38.75 180 ALA A N 1
ATOM 1379 C CA . ALA A 1 180 ? -12.853 4.986 23.040 1.00 38.75 180 ALA A CA 1
ATOM 1380 C C . ALA A 1 180 ? -12.124 6.214 23.610 1.00 38.75 180 ALA A C 1
ATOM 1382 O O . ALA A 1 180 ? -12.598 6.815 24.573 1.00 38.75 180 ALA A O 1
ATOM 1383 N N . ARG A 1 181 ? -11.031 6.665 22.979 1.00 40.66 181 ARG A N 1
ATOM 1384 C CA . ARG A 1 181 ? -10.281 7.845 23.440 1.00 40.66 181 ARG A CA 1
ATOM 1385 C C . ARG A 1 181 ? -11.063 9.149 23.269 1.00 40.66 181 ARG A C 1
ATOM 1387 O O . ARG A 1 181 ? -11.017 9.983 24.164 1.00 40.66 181 ARG A O 1
ATOM 1394 N N . SER A 1 182 ? -11.866 9.277 22.207 1.00 39.25 182 SER A N 1
ATOM 1395 C CA . SER A 1 182 ? -12.786 10.419 22.036 1.00 39.25 182 SER A CA 1
ATOM 1396 C C . SER A 1 182 ? -13.957 10.437 23.029 1.00 39.25 182 SER A C 1
ATOM 1398 O O . SER A 1 182 ? -14.574 11.475 23.228 1.00 39.25 182 SER A O 1
ATOM 1400 N N . SER A 1 183 ? -14.245 9.304 23.681 1.00 40.00 183 SER A N 1
ATOM 1401 C CA . SER A 1 183 ? -15.258 9.216 24.742 1.00 40.00 183 SER A CA 1
ATOM 1402 C C . SER A 1 183 ? -14.687 9.510 26.139 1.00 40.00 183 SER A C 1
ATOM 1404 O O . SER A 1 183 ? -15.456 9.755 27.066 1.00 40.00 183 SER A O 1
ATOM 1406 N N . ILE A 1 184 ? -13.356 9.482 26.301 1.00 43.16 184 ILE A N 1
ATOM 1407 C CA . ILE A 1 184 ? -12.654 9.734 27.574 1.00 43.16 184 ILE A CA 1
ATOM 1408 C C . ILE A 1 184 ? -12.311 11.224 27.740 1.00 43.16 184 ILE A C 1
ATOM 1410 O O . ILE A 1 184 ? -12.286 11.726 28.864 1.00 43.16 184 ILE A O 1
ATOM 1414 N N . THR A 1 185 ? -12.136 11.977 26.650 1.00 39.75 185 THR A N 1
ATOM 1415 C CA . THR A 1 185 ? -12.173 13.445 26.693 1.00 39.75 185 THR A CA 1
ATOM 1416 C C . THR A 1 185 ? -13.629 13.881 26.843 1.00 39.75 185 THR A C 1
ATOM 1418 O O . THR A 1 185 ? -14.362 13.986 25.868 1.00 39.75 185 THR A O 1
ATOM 1421 N N . GLY A 1 186 ? -14.064 14.087 28.089 1.00 35.28 186 GLY A N 1
ATOM 1422 C CA . GLY A 1 186 ? -15.414 14.502 28.490 1.00 35.28 186 GLY A CA 1
ATOM 1423 C C . GLY A 1 186 ? -15.847 15.893 28.008 1.00 35.28 186 GLY A C 1
ATOM 1424 O O . GLY A 1 186 ? -16.318 16.705 28.801 1.00 35.28 186 GLY A O 1
ATOM 1425 N N . LEU A 1 187 ? -15.725 16.180 26.714 1.00 35.97 187 LEU A N 1
ATOM 1426 C CA . LEU A 1 187 ? -16.350 17.327 26.075 1.00 35.97 187 LEU A CA 1
ATOM 1427 C C . LEU A 1 187 ? -17.820 16.993 25.802 1.00 35.97 187 LEU A C 1
ATOM 1429 O O . LEU A 1 187 ? -18.193 16.393 24.800 1.00 35.97 187 LEU A O 1
ATOM 1433 N N . ALA A 1 188 ? -18.635 17.408 26.769 1.00 36.75 188 ALA A N 1
ATOM 1434 C CA . ALA A 1 188 ? -20.056 17.701 26.652 1.00 36.75 188 ALA A CA 1
ATOM 1435 C C . ALA A 1 188 ? -20.992 16.533 26.275 1.00 36.75 188 ALA A C 1
ATOM 1437 O O . ALA A 1 188 ? -21.596 16.501 25.203 1.00 36.75 188 ALA A O 1
ATOM 1438 N N . ARG A 1 189 ? -21.330 15.690 27.264 1.00 35.12 189 ARG A N 1
ATOM 1439 C CA . ARG A 1 189 ? -22.754 15.340 27.413 1.00 35.12 189 ARG A CA 1
ATOM 1440 C C . ARG A 1 189 ? -23.474 16.620 27.823 1.00 35.12 189 ARG A C 1
ATOM 1442 O O . ARG A 1 189 ? -23.578 16.906 29.011 1.00 35.12 189 ARG A O 1
ATOM 1449 N N . PHE A 1 190 ? -23.935 17.404 26.853 1.00 31.88 190 PHE A N 1
ATOM 1450 C CA . PHE A 1 190 ? -24.950 18.408 27.143 1.00 31.88 190 PHE A CA 1
ATOM 1451 C C . PHE A 1 190 ? -26.155 17.669 27.746 1.00 31.88 190 PHE A C 1
ATOM 1453 O O . PHE A 1 190 ? -26.688 16.765 27.090 1.00 31.88 190 PHE A O 1
ATOM 1460 N N . PRO A 1 191 ? -26.579 17.979 28.984 1.00 40.03 191 PRO A N 1
ATOM 1461 C CA . PRO A 1 191 ? -27.863 17.499 29.465 1.00 40.03 191 PRO A CA 1
ATOM 1462 C C . PRO A 1 191 ? -28.922 18.013 28.487 1.00 40.03 191 PRO A C 1
ATOM 1464 O O . PRO A 1 191 ? -29.016 19.216 28.237 1.00 40.03 191 PRO A O 1
ATOM 1467 N N . ARG A 1 192 ? -29.673 17.099 27.858 1.00 40.72 192 ARG A N 1
ATOM 1468 C CA . ARG A 1 192 ? -30.787 17.494 26.989 1.00 40.72 192 ARG A CA 1
ATOM 1469 C C . ARG A 1 192 ? -31.755 18.336 27.832 1.00 40.72 192 ARG A C 1
ATOM 1471 O O . ARG A 1 192 ? -32.100 17.888 28.926 1.00 40.72 192 ARG A O 1
ATOM 1478 N N . PRO A 1 193 ? -32.200 19.515 27.365 1.00 42.84 193 PRO A N 1
ATOM 1479 C CA . PRO A 1 193 ? -33.185 20.297 28.103 1.00 42.84 193 PRO A CA 1
ATOM 1480 C C . PRO A 1 193 ? -34.466 19.468 28.297 1.00 42.84 193 PRO A C 1
ATOM 1482 O O . PRO A 1 193 ? -34.941 18.838 27.345 1.00 42.84 193 PRO A O 1
ATOM 1485 N N . CYS A 1 194 ? -35.008 19.433 29.525 1.00 47.72 194 CYS A N 1
ATOM 1486 C CA . CYS A 1 194 ? -36.306 18.808 29.805 1.00 47.72 194 CYS A CA 1
ATOM 1487 C C . CYS A 1 194 ? -37.356 19.462 28.898 1.00 47.72 194 CYS A C 1
ATOM 1489 O O . CYS A 1 194 ? -37.573 20.668 28.980 1.00 47.72 194 CYS A O 1
ATOM 1491 N N . ARG A 1 195 ? -37.992 18.680 28.017 1.00 45.97 195 ARG A N 1
ATOM 1492 C CA . ARG A 1 195 ? -38.879 19.236 26.986 1.00 45.97 195 ARG A CA 1
ATOM 1493 C C . ARG A 1 195 ? -40.264 19.637 27.525 1.00 45.97 195 ARG A C 1
ATOM 1495 O O . ARG A 1 195 ? -40.914 20.445 26.880 1.00 45.97 195 ARG A O 1
ATOM 1502 N N . THR A 1 196 ? -40.674 19.171 28.712 1.00 42.91 196 THR A N 1
ATOM 1503 C CA . THR A 1 196 ? -41.904 19.603 29.413 1.00 42.91 196 THR A CA 1
ATOM 1504 C C . THR A 1 196 ? -41.828 19.292 30.922 1.00 42.91 196 THR A C 1
ATOM 1506 O O . THR A 1 196 ? -41.594 18.130 31.265 1.00 42.91 196 THR A O 1
ATOM 1509 N N . PRO A 1 197 ? -42.024 20.263 31.833 1.00 47.66 197 PRO A N 1
ATOM 1510 C CA . PRO A 1 197 ? -42.182 19.996 33.265 1.00 47.66 197 PRO A CA 1
ATOM 1511 C C . PRO A 1 197 ? -43.630 19.594 33.612 1.00 47.66 197 PRO A C 1
ATOM 1513 O O . PRO A 1 197 ? -44.579 20.156 33.070 1.00 47.66 197 PRO A O 1
ATOM 1516 N N . ASP A 1 198 ? -43.802 18.634 34.527 1.00 55.41 198 ASP A N 1
ATOM 1517 C CA . ASP A 1 198 ? -45.094 18.330 35.169 1.00 55.41 198 ASP A CA 1
ATOM 1518 C C . ASP A 1 198 ? -45.526 19.488 36.104 1.00 55.41 198 ASP A C 1
ATOM 1520 O O . ASP A 1 198 ? -44.683 20.252 36.580 1.00 55.41 198 ASP A O 1
ATOM 1524 N N . ARG A 1 199 ? -46.826 19.601 36.425 1.00 49.38 199 ARG A N 1
ATOM 1525 C CA . ARG A 1 199 ? -47.413 20.576 37.370 1.00 49.38 199 ARG A CA 1
ATOM 1526 C C . ARG A 1 199 ? -46.771 20.552 38.766 1.00 49.38 199 ARG A 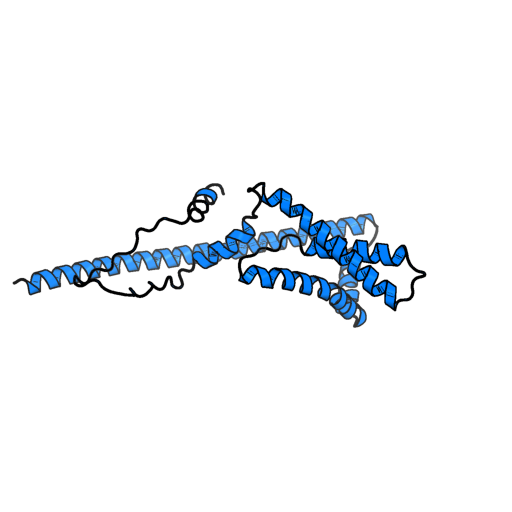C 1
ATOM 1528 O O . ARG A 1 199 ? -46.941 21.510 39.512 1.00 49.38 199 ARG A O 1
ATOM 1535 N N . THR A 1 200 ? -46.012 19.509 39.118 1.00 57.50 200 THR A N 1
ATOM 1536 C CA . THR A 1 200 ? -45.231 19.425 40.367 1.00 57.50 200 THR A CA 1
ATOM 1537 C C . THR A 1 200 ? -43.765 19.874 40.246 1.00 57.50 200 THR A C 1
ATOM 1539 O O . THR A 1 200 ? -43.021 19.802 41.225 1.00 57.50 200 THR A O 1
ATOM 1542 N N . GLY A 1 201 ? -43.316 20.327 39.069 1.00 49.97 201 GLY A N 1
ATOM 1543 C CA . GLY A 1 201 ? -41.946 20.800 38.832 1.00 49.97 201 GLY A CA 1
ATOM 1544 C C . GLY A 1 201 ? -40.879 19.697 38.773 1.00 49.97 201 GLY A C 1
ATOM 1545 O O . GLY A 1 201 ? -39.687 20.002 38.773 1.00 49.97 201 GLY A O 1
ATOM 1546 N N . ARG A 1 202 ? -41.270 18.415 38.718 1.00 44.47 202 ARG A N 1
ATOM 1547 C CA . ARG A 1 202 ? -40.340 17.278 38.615 1.00 44.47 202 ARG A CA 1
ATOM 1548 C C . ARG A 1 202 ? -40.180 16.807 37.168 1.00 44.47 202 ARG A C 1
ATOM 1550 O O . ARG A 1 202 ? -41.158 16.501 36.493 1.00 44.47 202 ARG A O 1
ATOM 1557 N N . CYS A 1 203 ? -38.933 16.708 36.700 1.00 45.66 203 CYS A N 1
ATOM 1558 C CA . CYS A 1 203 ? -38.612 15.991 35.465 1.00 45.66 203 CYS A CA 1
ATOM 1559 C C . CYS A 1 203 ? -38.522 14.486 35.766 1.00 45.66 203 CYS A C 1
ATOM 1561 O O . CYS A 1 203 ? -37.625 14.053 36.490 1.00 45.66 203 CYS A O 1
ATOM 1563 N N . HIS A 1 204 ? -39.405 13.679 35.180 1.00 50.44 204 HIS A N 1
ATOM 1564 C CA . HIS A 1 204 ? -39.240 12.227 35.155 1.00 50.44 204 HIS A CA 1
ATOM 1565 C C . HIS A 1 204 ? -38.358 11.850 33.961 1.00 50.44 204 HIS A C 1
ATOM 1567 O O . HIS A 1 204 ? -38.784 11.921 32.810 1.00 50.44 204 HIS A O 1
ATOM 1573 N N . HIS A 1 205 ? -37.107 11.470 34.222 1.00 51.03 205 HIS A N 1
ATOM 1574 C CA . HIS A 1 205 ? -36.309 10.775 33.217 1.00 51.03 205 HIS A CA 1
ATOM 1575 C C . HIS A 1 205 ? -36.930 9.389 32.990 1.00 51.03 205 HIS A C 1
ATOM 1577 O O . HIS A 1 205 ? -37.104 8.658 33.970 1.00 51.03 205 HIS A O 1
ATOM 1583 N N . PRO A 1 206 ? -37.264 8.994 31.746 1.00 41.19 206 PRO A N 1
ATOM 1584 C CA . PRO A 1 206 ? -37.604 7.607 31.480 1.00 41.19 206 PRO A CA 1
ATOM 1585 C C . PRO A 1 206 ? -36.397 6.757 31.873 1.00 41.19 206 PRO A C 1
ATOM 1587 O O . PRO A 1 206 ? -35.261 7.077 31.507 1.00 41.19 206 PRO A O 1
ATOM 1590 N N . LEU A 1 207 ? -36.660 5.733 32.687 1.00 38.47 207 LEU A N 1
ATOM 1591 C CA . LEU A 1 207 ? -35.676 4.772 33.161 1.00 38.47 207 LEU A CA 1
ATOM 1592 C C . LEU A 1 207 ? -34.770 4.369 31.998 1.00 38.47 207 LEU A C 1
ATOM 1594 O O . LEU A 1 207 ? -35.216 3.897 30.953 1.00 38.47 207 LEU A O 1
ATOM 1598 N N . SER A 1 208 ? -33.482 4.613 32.192 1.00 40.88 208 SER A N 1
ATOM 1599 C CA . SER A 1 208 ? -32.419 4.170 31.316 1.00 40.88 208 SER A CA 1
ATOM 1600 C C . SER A 1 208 ? -32.448 2.647 31.237 1.00 40.88 208 SER A C 1
ATOM 1602 O O . SER A 1 208 ? -31.836 1.981 32.068 1.00 40.88 208 SER A O 1
ATOM 1604 N N . HIS A 1 209 ? -33.110 2.075 30.234 1.00 31.25 209 HIS A N 1
ATOM 1605 C CA . HIS A 1 209 ? -32.631 0.801 29.723 1.00 31.25 209 HIS A CA 1
ATOM 1606 C C . HIS A 1 209 ? -31.290 1.093 29.042 1.00 31.25 209 HIS A C 1
ATOM 1608 O O . HIS A 1 209 ? -31.262 1.847 28.063 1.00 31.25 209 HIS A O 1
ATOM 1614 N N . PRO A 1 210 ? -30.157 0.585 29.563 1.00 36.81 210 PRO A N 1
ATOM 1615 C CA . PRO A 1 210 ? -28.924 0.635 28.807 1.00 36.81 210 PRO A CA 1
ATOM 1616 C C . PRO A 1 210 ? -29.158 -0.180 27.540 1.00 36.81 210 PRO A C 1
ATOM 1618 O O . PRO A 1 210 ? -29.512 -1.356 27.595 1.00 36.81 210 PRO A O 1
ATOM 1621 N N . ALA A 1 211 ? -28.991 0.458 26.387 1.00 37.91 211 ALA A N 1
ATOM 1622 C CA . ALA A 1 211 ? -28.945 -0.261 25.133 1.00 37.91 211 ALA A CA 1
ATOM 1623 C C . ALA A 1 211 ? -27.864 -1.364 25.242 1.00 37.91 211 ALA A C 1
ATOM 1625 O O . ALA A 1 211 ? -26.769 -1.089 25.750 1.00 37.91 211 ALA A O 1
ATOM 1626 N N . PRO A 1 212 ? -28.136 -2.597 24.781 1.00 36.62 212 PRO A N 1
ATOM 1627 C CA . PRO A 1 212 ? -27.275 -3.764 25.005 1.00 36.62 212 PRO A CA 1
ATOM 1628 C C . PRO A 1 212 ? -25.867 -3.668 24.381 1.00 36.62 212 PRO A C 1
ATOM 1630 O O . PRO A 1 212 ? -25.068 -4.583 24.538 1.00 36.62 212 PRO A O 1
ATOM 1633 N N . TYR A 1 213 ? -25.512 -2.558 23.724 1.00 41.50 213 TYR A N 1
ATOM 1634 C CA . TYR A 1 213 ? -24.167 -2.308 23.199 1.00 41.50 213 TYR A CA 1
ATOM 1635 C C . TYR A 1 213 ? -23.186 -1.705 24.226 1.00 41.50 213 TYR A C 1
ATOM 1637 O O . TYR A 1 213 ? -21.988 -1.655 23.959 1.00 41.50 213 TYR A O 1
ATOM 1645 N N . ALA A 1 214 ? -23.656 -1.219 25.383 1.00 34.94 214 ALA A N 1
ATOM 1646 C CA . ALA A 1 214 ? -22.815 -0.448 26.308 1.00 34.94 214 ALA A CA 1
ATOM 1647 C C . ALA A 1 214 ? -22.091 -1.282 27.384 1.00 34.94 214 ALA A C 1
ATOM 1649 O O . ALA A 1 214 ? -21.101 -0.807 27.939 1.00 34.94 214 ALA A O 1
ATOM 1650 N N . LEU A 1 215 ? -22.544 -2.508 27.681 1.00 34.53 215 LEU A N 1
ATOM 1651 C CA . LEU A 1 215 ? -21.922 -3.341 28.723 1.00 34.53 215 LEU A CA 1
ATOM 1652 C C . LEU A 1 215 ? -20.714 -4.162 28.238 1.00 34.53 215 LEU A C 1
ATOM 1654 O O . LEU A 1 215 ? -19.882 -4.526 29.053 1.00 34.53 215 LEU A O 1
ATOM 1658 N N . GLY A 1 216 ? -20.548 -4.394 26.932 1.00 30.56 216 GLY A N 1
ATOM 1659 C CA . GLY A 1 216 ? -19.468 -5.252 26.414 1.00 30.56 216 GLY A CA 1
ATOM 1660 C C . GLY A 1 216 ? -18.077 -4.608 26.310 1.00 30.56 216 GLY A C 1
ATOM 1661 O O . GLY A 1 216 ? -17.121 -5.298 25.976 1.00 30.56 216 GLY A O 1
ATOM 1662 N N . ILE A 1 217 ? -17.941 -3.297 26.551 1.00 41.16 217 ILE A N 1
ATOM 1663 C CA . ILE A 1 217 ? -16.666 -2.574 26.358 1.00 41.16 217 ILE A CA 1
ATOM 1664 C C . ILE A 1 217 ? -15.860 -2.472 27.661 1.00 41.16 217 ILE A C 1
ATOM 1666 O O . ILE A 1 217 ? -14.635 -2.390 27.613 1.00 41.16 217 ILE A O 1
ATOM 1670 N N . ARG A 1 218 ? -16.510 -2.498 28.834 1.00 36.88 218 ARG A N 1
ATOM 1671 C CA . ARG A 1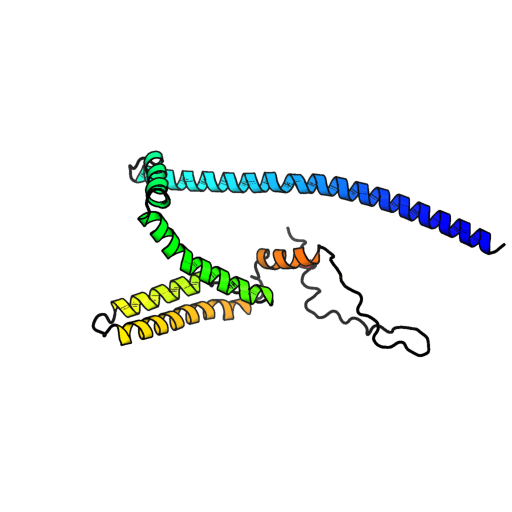 218 ? -15.792 -2.387 30.117 1.00 36.88 218 ARG A CA 1
ATOM 1672 C C . ARG A 1 218 ? -15.016 -3.654 30.475 1.00 36.88 218 ARG A C 1
ATOM 1674 O O . ARG A 1 218 ? -13.917 -3.543 31.006 1.00 36.88 218 ARG A O 1
ATOM 1681 N N . ASP A 1 219 ? -15.519 -4.821 30.090 1.00 31.64 219 ASP A N 1
ATOM 1682 C CA . ASP A 1 219 ? -14.930 -6.097 30.516 1.00 31.64 219 ASP A CA 1
ATOM 1683 C C . ASP A 1 219 ? -13.759 -6.556 29.625 1.00 31.64 219 ASP A C 1
ATOM 1685 O O . ASP A 1 219 ? -12.998 -7.444 30.000 1.00 31.64 219 ASP A O 1
ATOM 1689 N N . ALA A 1 220 ? -13.548 -5.912 28.470 1.00 36.78 220 ALA A N 1
ATOM 1690 C CA . ALA A 1 220 ? -12.423 -6.202 27.574 1.00 36.78 220 ALA A CA 1
ATOM 1691 C C . ALA A 1 220 ? -11.113 -5.482 27.965 1.00 36.78 220 ALA A C 1
ATOM 1693 O O . ALA A 1 220 ? -10.051 -5.831 27.457 1.00 36.78 220 ALA A O 1
ATOM 1694 N N . CYS A 1 221 ? -11.164 -4.494 28.867 1.00 34.62 221 CYS A N 1
ATOM 1695 C CA . CYS A 1 221 ? -9.990 -3.718 29.294 1.00 34.62 221 CYS A CA 1
ATOM 1696 C C . CYS A 1 221 ? -9.195 -4.348 30.451 1.00 34.62 221 CYS A C 1
ATOM 1698 O O . CYS A 1 221 ? -8.190 -3.775 30.853 1.00 34.62 221 CYS A O 1
ATOM 1700 N N . HIS A 1 222 ? -9.620 -5.494 30.992 1.00 25.95 222 HIS A N 1
ATOM 1701 C CA . HIS A 1 222 ? -8.991 -6.116 32.166 1.00 25.95 222 HIS A CA 1
ATOM 1702 C C . HIS A 1 222 ? -7.974 -7.229 31.852 1.00 25.95 222 HIS A C 1
ATOM 1704 O O . HIS A 1 222 ? -7.498 -7.878 32.778 1.00 25.95 222 HIS A O 1
ATOM 1710 N N . TRP A 1 223 ? -7.614 -7.439 30.581 1.00 24.62 223 TRP A N 1
ATOM 1711 C CA . TRP A 1 223 ? -6.703 -8.522 30.173 1.00 24.62 223 TRP A CA 1
ATOM 1712 C C . TRP A 1 223 ? -5.445 -8.081 29.411 1.00 24.62 22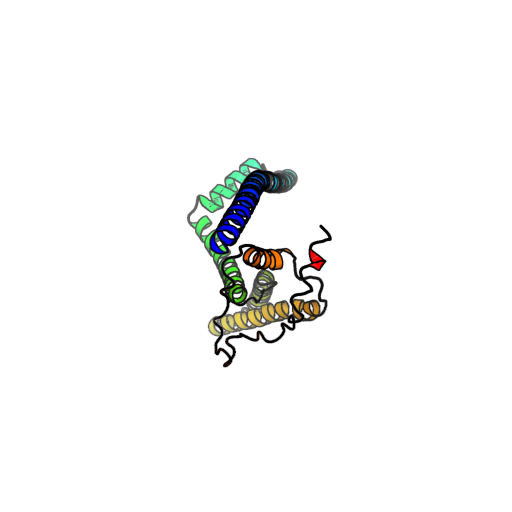3 TRP A C 1
ATOM 1714 O O . TRP A 1 223 ? -4.866 -8.907 28.711 1.00 24.62 223 TRP A O 1
ATOM 1724 N N . TRP A 1 224 ? -5.000 -6.829 29.582 1.00 30.84 224 TRP A N 1
ATOM 1725 C CA . TRP A 1 224 ? -3.633 -6.377 29.273 1.00 30.84 224 TRP A CA 1
ATOM 1726 C C . TRP A 1 224 ? -3.206 -5.244 30.207 1.00 30.84 224 TRP A C 1
ATOM 1728 O O . TRP A 1 224 ? -4.000 -4.287 30.361 1.00 30.84 224 TRP A O 1
#

Foldseek 3Di:
DVVVVVVVVVVVVVVVVVVVVVVVVVVVVVVVVVVVVVVVVVVVVVVVVVVVVLVVVCVVCVVVVHHSVVVVVVVCCQQPVDPVNVVVVVVVVVQVVVLVVVQVVVVVVPDGDPCSVVLQVQLQVQLVVLCVVPVVDDPVVSVVVSNVSSCVRSVVRSVVCVVVVVVPDPPPVVSVVVVVVVVVPPDDPDPDPQPDADPVRDRDDDDDPPDPVPPVPPVVPPPD